Protein AF-A0A9D0AAN7-F1 (afdb_monomer)

Radius of gyration: 22.05 Å; Cα contacts (8 Å, |Δi|>4): 679; chains: 1; bounding box: 64×80×55 Å

Structure (mmCIF, N/CA/C/O backbone):
data_AF-A0A9D0AAN7-F1
#
_entry.id   AF-A0A9D0AAN7-F1
#
loop_
_atom_site.group_PDB
_atom_site.id
_atom_site.type_symbol
_atom_site.label_atom_id
_atom_site.label_alt_id
_atom_site.label_comp_id
_atom_site.label_asym_id
_atom_site.label_entity_id
_atom_site.label_seq_id
_atom_site.pdbx_PDB_ins_code
_atom_site.Cartn_x
_atom_site.Cartn_y
_atom_site.Cartn_z
_atom_site.occupancy
_atom_site.B_iso_or_equiv
_atom_site.auth_seq_id
_atom_site.auth_comp_id
_atom_site.auth_asym_id
_atom_site.auth_atom_id
_atom_site.pdbx_PDB_model_num
ATOM 1 N N . MET A 1 1 ? 47.511 -56.404 -36.886 1.00 45.69 1 MET A N 1
ATOM 2 C CA . MET A 1 1 ? 47.298 -54.948 -37.036 1.00 45.69 1 MET A CA 1
ATOM 3 C C . MET A 1 1 ? 46.524 -54.482 -35.810 1.00 45.69 1 MET A C 1
ATOM 5 O O . MET A 1 1 ? 45.443 -55.023 -35.607 1.00 45.69 1 MET A O 1
ATOM 9 N N . PRO A 1 2 ? 47.064 -53.613 -34.938 1.00 41.31 2 PRO A N 1
ATOM 10 C CA . PRO A 1 2 ? 46.312 -53.125 -33.786 1.00 41.31 2 PRO A CA 1
ATOM 11 C C . PRO A 1 2 ? 45.278 -52.089 -34.248 1.00 41.31 2 PRO A C 1
ATOM 13 O O . PRO A 1 2 ? 45.610 -51.185 -35.013 1.00 41.31 2 PRO A O 1
ATOM 16 N N . GLY A 1 3 ? 44.024 -52.264 -33.828 1.00 42.75 3 GLY A N 1
ATOM 17 C CA . GLY A 1 3 ? 42.913 -51.373 -34.160 1.00 42.75 3 GLY A CA 1
ATOM 18 C C . GLY A 1 3 ? 43.051 -50.017 -33.469 1.00 42.75 3 GLY A C 1
ATOM 19 O O . GLY A 1 3 ? 43.321 -49.947 -32.273 1.00 42.75 3 GLY A O 1
ATOM 20 N N . ILE A 1 4 ? 42.879 -48.944 -34.237 1.00 46.16 4 ILE A N 1
ATOM 21 C CA . ILE A 1 4 ? 42.851 -47.566 -33.746 1.00 46.16 4 ILE A CA 1
ATOM 22 C C . ILE A 1 4 ? 41.483 -47.329 -33.100 1.00 46.16 4 ILE A C 1
ATOM 24 O O . ILE A 1 4 ? 40.462 -47.313 -33.787 1.00 46.16 4 ILE A O 1
ATOM 28 N N . THR A 1 5 ? 41.452 -47.141 -31.783 1.00 44.28 5 THR A N 1
ATOM 29 C CA . THR A 1 5 ? 40.250 -46.700 -31.069 1.00 44.28 5 THR A CA 1
ATOM 30 C C . THR A 1 5 ? 40.062 -45.201 -31.304 1.00 44.28 5 THR A C 1
ATOM 32 O O . THR A 1 5 ? 40.818 -44.387 -30.777 1.00 44.28 5 THR A O 1
ATOM 35 N N . VAL A 1 6 ? 39.065 -44.821 -32.105 1.00 44.00 6 VAL A N 1
ATOM 36 C CA . VAL A 1 6 ? 38.677 -43.417 -32.303 1.00 44.00 6 VAL A CA 1
ATOM 37 C C . VAL A 1 6 ? 37.784 -42.994 -31.136 1.00 44.00 6 VAL A C 1
ATOM 39 O O . VAL A 1 6 ? 36.633 -43.413 -31.044 1.00 44.00 6 VAL A O 1
ATOM 42 N N . ILE A 1 7 ? 38.314 -42.173 -30.230 1.00 46.25 7 ILE A N 1
ATOM 43 C CA . ILE A 1 7 ? 37.523 -41.521 -29.180 1.00 46.25 7 ILE A CA 1
ATOM 44 C C . ILE A 1 7 ? 36.841 -40.306 -29.816 1.00 46.25 7 ILE A C 1
ATOM 46 O O . ILE A 1 7 ? 37.481 -39.292 -30.084 1.00 46.25 7 ILE A O 1
ATOM 50 N N . VAL A 1 8 ? 35.541 -40.414 -30.088 1.00 42.62 8 VAL A N 1
ATOM 51 C CA . VAL A 1 8 ? 34.720 -39.278 -30.527 1.00 42.62 8 VAL A CA 1
ATOM 52 C C . VAL A 1 8 ? 34.396 -38.432 -29.297 1.00 42.62 8 VAL A C 1
ATOM 54 O O . VAL A 1 8 ? 33.552 -38.795 -28.480 1.00 42.62 8 VAL A O 1
ATOM 57 N N . MET A 1 9 ? 35.101 -37.313 -29.140 1.00 41.72 9 MET A N 1
ATOM 58 C CA . MET A 1 9 ? 34.854 -36.348 -28.071 1.00 41.72 9 MET A CA 1
ATOM 59 C C . MET A 1 9 ? 33.674 -35.454 -28.481 1.00 41.72 9 MET A C 1
ATOM 61 O O . MET A 1 9 ? 33.818 -34.575 -29.328 1.00 41.72 9 MET A O 1
ATOM 65 N N . PHE A 1 10 ? 32.488 -35.697 -27.919 1.00 42.62 10 PHE A N 1
ATOM 66 C CA . PHE A 1 10 ? 31.338 -34.808 -28.096 1.00 42.62 10 PHE A CA 1
ATOM 67 C C . PHE A 1 10 ? 31.570 -33.521 -27.296 1.00 42.62 10 PHE A C 1
ATOM 69 O O . PHE A 1 10 ? 31.520 -33.524 -26.067 1.00 42.62 10 PHE A O 1
ATOM 76 N N . LEU A 1 11 ? 31.826 -32.412 -27.993 1.00 43.28 11 LEU A N 1
ATOM 77 C CA . LEU A 1 11 ? 31.783 -31.080 -27.398 1.00 43.28 11 LEU A CA 1
ATOM 78 C C . LEU A 1 11 ? 30.314 -30.748 -27.104 1.00 43.28 11 LEU A C 1
ATOM 80 O O . LEU A 1 11 ? 29.539 -30.467 -28.018 1.00 43.28 11 LEU A O 1
ATOM 84 N N . LEU A 1 12 ? 29.915 -30.822 -25.833 1.00 42.19 12 LEU A N 1
ATOM 85 C CA . LEU A 1 12 ? 28.584 -30.414 -25.397 1.00 42.19 12 LEU A CA 1
ATOM 86 C C . LEU A 1 12 ? 28.505 -28.883 -25.486 1.00 42.19 12 LEU A C 1
ATOM 88 O O . LEU A 1 12 ? 29.029 -28.170 -24.631 1.00 42.19 12 LEU A O 1
ATOM 92 N N . LEU A 1 13 ? 27.889 -28.368 -26.551 1.00 38.78 13 LEU A N 1
ATOM 93 C CA . LEU A 1 13 ? 27.554 -26.954 -26.663 1.00 38.78 13 LEU A CA 1
ATOM 94 C C . LEU A 1 13 ? 26.450 -26.658 -25.635 1.00 38.78 13 LEU A C 1
ATOM 96 O O . LEU A 1 13 ? 25.274 -26.918 -25.885 1.00 38.78 13 LEU A O 1
ATOM 100 N N . ILE A 1 14 ? 26.825 -26.157 -24.456 1.00 55.16 14 ILE A N 1
ATOM 101 C CA . ILE A 1 14 ? 25.867 -25.624 -23.484 1.00 55.16 14 ILE A CA 1
ATOM 102 C C . ILE A 1 14 ? 25.379 -24.292 -24.054 1.00 55.16 14 ILE A C 1
ATOM 104 O O . ILE A 1 14 ? 25.998 -23.251 -23.847 1.00 55.16 14 ILE A O 1
ATOM 108 N N . ILE A 1 15 ? 24.295 -24.329 -24.827 1.00 50.06 15 ILE A N 1
ATOM 109 C CA . ILE A 1 15 ? 23.552 -23.119 -25.170 1.00 50.06 15 ILE A CA 1
ATOM 110 C C . ILE A 1 15 ? 22.896 -22.674 -23.859 1.00 50.06 15 ILE A C 1
ATOM 112 O O . ILE A 1 15 ? 22.083 -23.437 -23.329 1.00 50.06 15 ILE A O 1
ATOM 116 N N . PRO A 1 16 ? 23.232 -21.503 -23.287 1.00 45.34 16 PRO A N 1
ATOM 117 C CA . PRO A 1 16 ? 22.445 -20.982 -22.185 1.00 45.34 16 PRO A CA 1
ATOM 118 C C . PRO A 1 16 ? 21.017 -20.831 -22.708 1.00 45.34 16 PRO A C 1
ATOM 120 O O . PRO A 1 16 ? 20.764 -20.043 -23.620 1.00 45.34 16 PRO A O 1
ATOM 123 N N . LEU A 1 17 ? 20.086 -21.629 -22.175 1.00 46.84 17 LEU A N 1
ATOM 124 C CA . LEU A 1 17 ? 18.670 -21.343 -22.341 1.00 46.84 17 LEU A CA 1
ATOM 125 C C . LEU A 1 17 ? 18.484 -19.947 -21.753 1.00 46.84 17 LEU A C 1
ATOM 127 O O . LEU A 1 17 ? 18.569 -19.773 -20.536 1.00 46.84 17 LEU A O 1
ATOM 131 N N . ALA A 1 18 ? 18.281 -18.950 -22.611 1.00 50.19 18 ALA A N 1
ATOM 132 C CA . ALA A 1 18 ? 17.756 -17.676 -22.170 1.00 50.19 18 ALA A CA 1
ATOM 133 C C . ALA A 1 18 ? 16.447 -18.003 -21.444 1.00 50.19 18 ALA A C 1
ATOM 135 O O . ALA A 1 18 ? 15.483 -18.451 -22.069 1.00 50.19 18 ALA A O 1
ATOM 136 N N . ARG A 1 19 ? 16.433 -17.868 -20.111 1.00 51.41 19 ARG A N 1
ATOM 137 C CA . ARG A 1 19 ? 15.181 -17.834 -19.363 1.00 51.41 19 ARG A CA 1
ATOM 138 C C . ARG A 1 19 ? 14.398 -16.687 -19.985 1.00 51.41 19 ARG A C 1
ATOM 140 O O . ARG A 1 19 ? 14.801 -15.537 -19.849 1.00 51.41 19 ARG A O 1
ATOM 147 N N . GLN A 1 20 ? 13.322 -16.991 -20.706 1.00 47.25 20 GLN A N 1
ATOM 148 C CA . GLN A 1 20 ? 12.288 -15.989 -20.904 1.00 47.25 20 GLN A CA 1
ATOM 149 C C . GLN A 1 20 ? 11.878 -15.554 -19.498 1.00 47.25 20 GLN A C 1
ATOM 151 O O . GLN A 1 20 ? 11.417 -16.383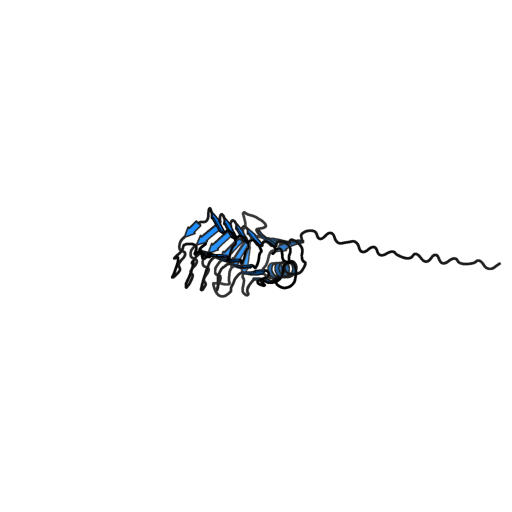 -18.712 1.00 47.25 20 GLN A O 1
ATOM 156 N N . ALA A 1 21 ? 12.164 -14.302 -19.162 1.00 50.31 21 ALA A N 1
ATOM 157 C CA . ALA A 1 21 ? 11.662 -13.657 -17.966 1.00 50.31 21 ALA A CA 1
ATOM 158 C C . ALA A 1 21 ? 10.138 -13.573 -18.119 1.00 50.31 21 ALA A C 1
ATOM 160 O O . ALA A 1 21 ? 9.620 -12.697 -18.804 1.00 50.31 21 ALA A O 1
ATOM 161 N N . HIS A 1 22 ? 9.440 -14.582 -17.604 1.00 58.69 22 HIS A N 1
ATOM 162 C CA . HIS A 1 22 ? 7.992 -14.543 -17.438 1.00 58.69 22 HIS A CA 1
ATOM 163 C C . HIS A 1 22 ? 7.699 -13.847 -16.118 1.00 58.69 22 HIS A C 1
ATOM 165 O O . HIS A 1 22 ? 8.480 -13.996 -15.178 1.00 58.69 22 HIS A O 1
ATOM 171 N N . ALA A 1 23 ? 6.587 -13.117 -16.065 1.00 70.69 23 ALA A N 1
ATOM 172 C CA . ALA A 1 23 ? 6.131 -12.487 -14.837 1.00 70.69 23 ALA A CA 1
ATOM 173 C C . ALA A 1 23 ? 6.046 -13.529 -13.709 1.00 70.69 23 ALA A C 1
ATOM 175 O O . ALA A 1 23 ? 5.472 -14.605 -13.927 1.00 70.69 23 ALA A O 1
ATOM 176 N N . ALA A 1 24 ? 6.639 -13.263 -12.543 1.00 82.81 24 ALA A N 1
ATOM 177 C CA . ALA A 1 24 ? 6.594 -14.222 -11.449 1.00 82.81 24 ALA A CA 1
ATOM 178 C C . ALA A 1 24 ? 5.248 -14.118 -10.717 1.00 82.81 24 ALA A C 1
ATOM 180 O O . ALA A 1 24 ? 4.727 -13.039 -10.435 1.00 82.81 24 ALA A O 1
ATOM 181 N N . GLU A 1 25 ? 4.651 -15.271 -10.420 1.00 93.44 25 GLU A N 1
ATOM 182 C CA . GLU A 1 25 ? 3.411 -15.343 -9.653 1.00 93.44 25 GLU A CA 1
ATOM 183 C C . GLU A 1 25 ? 3.654 -16.023 -8.309 1.00 93.44 25 GLU A C 1
ATOM 185 O O . GLU A 1 25 ? 4.141 -17.153 -8.230 1.00 93.44 25 GLU A O 1
ATOM 190 N N . PHE A 1 26 ? 3.246 -15.349 -7.239 1.00 96.44 26 PHE A N 1
ATOM 191 C CA . PHE A 1 26 ? 3.309 -15.860 -5.878 1.00 96.44 26 PHE A CA 1
ATOM 192 C C . PHE A 1 26 ? 1.895 -16.029 -5.345 1.00 96.44 26 PHE A C 1
ATOM 194 O O . PHE A 1 26 ? 1.083 -15.117 -5.432 1.00 96.44 26 PHE A O 1
ATOM 201 N N . THR A 1 27 ? 1.592 -17.176 -4.741 1.00 97.94 27 THR A N 1
ATOM 202 C CA . THR A 1 27 ? 0.384 -17.332 -3.920 1.00 97.94 27 THR A CA 1
ATOM 203 C C . THR A 1 27 ? 0.796 -17.432 -2.461 1.00 97.94 27 THR A C 1
ATOM 205 O O . THR A 1 27 ? 1.590 -18.302 -2.099 1.00 97.94 27 THR A O 1
ATOM 208 N N . VAL A 1 28 ? 0.266 -16.547 -1.620 1.00 98.31 28 VAL A N 1
ATOM 209 C CA . VAL A 1 28 ? 0.651 -16.438 -0.207 1.00 98.31 28 VAL A CA 1
ATOM 210 C C . VAL A 1 28 ? -0.566 -16.567 0.701 1.00 98.31 28 VAL A C 1
ATOM 212 O O . VAL A 1 28 ? -1.666 -16.150 0.345 1.00 98.31 28 VAL A O 1
ATOM 215 N N . ALA A 1 29 ? -0.371 -17.156 1.879 1.00 97.69 29 ALA A N 1
ATOM 216 C CA . ALA A 1 29 ? -1.422 -17.385 2.872 1.00 97.69 29 ALA A CA 1
ATOM 217 C C . ALA A 1 29 ? -1.017 -16.956 4.295 1.00 97.69 29 ALA A C 1
ATOM 219 O O . ALA A 1 29 ? -1.763 -17.177 5.247 1.00 97.69 29 ALA A O 1
ATOM 220 N N . ASN A 1 30 ? 0.181 -16.386 4.470 1.00 97.38 30 ASN A N 1
ATOM 221 C CA . ASN A 1 30 ? 0.657 -15.865 5.750 1.00 97.38 30 ASN A CA 1
ATOM 222 C C . ASN A 1 30 ? 1.705 -14.750 5.573 1.00 97.38 30 ASN A C 1
ATOM 224 O O . ASN A 1 30 ? 2.232 -14.536 4.481 1.00 97.38 30 ASN A O 1
ATOM 228 N N . VAL A 1 31 ? 2.015 -14.052 6.672 1.00 97.50 31 VAL A N 1
ATOM 229 C CA . VAL A 1 31 ? 2.935 -12.897 6.711 1.00 97.50 31 VAL A CA 1
ATOM 230 C C . VAL A 1 31 ? 4.340 -13.251 6.217 1.00 97.50 31 VAL A C 1
ATOM 232 O O . VAL A 1 31 ? 4.930 -12.478 5.469 1.00 97.50 31 VAL A O 1
ATOM 235 N N . ALA A 1 32 ? 4.872 -14.419 6.591 1.00 97.88 32 ALA A N 1
ATOM 236 C CA . ALA A 1 32 ? 6.224 -14.823 6.204 1.00 97.88 32 ALA A CA 1
ATOM 237 C C . ALA A 1 32 ? 6.335 -15.067 4.691 1.00 97.88 32 ALA A C 1
ATOM 239 O O . ALA A 1 32 ? 7.285 -14.611 4.061 1.00 97.88 32 ALA A O 1
ATOM 240 N N . GLN A 1 33 ? 5.341 -15.737 4.101 1.00 98.38 33 GLN A N 1
ATOM 241 C CA . GLN A 1 33 ? 5.256 -15.937 2.653 1.00 98.38 33 GLN A CA 1
ATOM 242 C C . GLN A 1 33 ? 5.093 -14.614 1.905 1.00 98.38 33 GLN A C 1
ATOM 244 O O . GLN A 1 33 ? 5.759 -14.406 0.896 1.00 98.38 33 GLN A O 1
ATOM 249 N N . LEU A 1 34 ? 4.245 -13.715 2.413 1.00 98.19 34 LEU A N 1
ATOM 250 C CA . LEU A 1 34 ? 4.050 -12.393 1.823 1.00 98.19 34 LEU A CA 1
ATOM 251 C C . LEU A 1 34 ? 5.349 -11.581 1.834 1.00 98.19 34 LEU A C 1
ATOM 253 O O . LEU A 1 34 ? 5.732 -11.049 0.798 1.00 98.19 34 LEU A O 1
ATOM 257 N N . GLN A 1 35 ? 6.069 -11.535 2.959 1.00 97.88 35 GLN A N 1
ATOM 258 C CA . GLN A 1 35 ? 7.356 -10.843 3.001 1.00 97.88 35 GLN A CA 1
ATOM 259 C C . GLN A 1 35 ? 8.395 -11.497 2.080 1.00 97.88 35 GLN A C 1
ATOM 261 O O . GLN A 1 35 ? 9.137 -10.781 1.419 1.00 97.88 35 GLN A O 1
ATOM 266 N N . ALA A 1 36 ? 8.453 -12.829 2.004 1.00 96.56 36 ALA A N 1
ATOM 267 C CA . ALA A 1 36 ? 9.373 -13.511 1.095 1.00 96.56 36 ALA A CA 1
ATOM 268 C C . ALA A 1 36 ? 9.092 -13.159 -0.376 1.00 96.56 36 ALA A C 1
ATOM 270 O O . ALA A 1 36 ? 10.026 -12.831 -1.102 1.00 96.56 36 ALA A O 1
ATOM 271 N N . ALA A 1 37 ? 7.819 -13.154 -0.784 1.00 96.12 37 ALA A N 1
ATOM 272 C CA . ALA A 1 37 ? 7.406 -12.768 -2.131 1.00 96.12 37 ALA A CA 1
ATOM 273 C C . ALA A 1 37 ? 7.753 -11.302 -2.447 1.00 96.12 37 ALA A C 1
ATOM 275 O O . ALA A 1 37 ? 8.335 -11.031 -3.490 1.00 96.12 37 ALA A O 1
ATOM 276 N N . LEU A 1 38 ? 7.484 -10.371 -1.519 1.00 94.19 38 LEU A N 1
ATOM 277 C CA . LEU A 1 38 ? 7.868 -8.958 -1.666 1.00 94.19 38 LEU A CA 1
ATOM 278 C C . LEU A 1 38 ? 9.385 -8.783 -1.821 1.00 94.19 38 LEU A C 1
ATOM 280 O O . LEU A 1 38 ? 9.830 -7.952 -2.606 1.00 94.19 38 LEU A O 1
ATOM 284 N N . THR A 1 39 ? 10.178 -9.559 -1.079 1.00 92.06 39 THR A N 1
ATOM 285 C CA . THR A 1 39 ? 11.642 -9.523 -1.175 1.00 92.06 39 THR A CA 1
ATOM 286 C C . THR A 1 39 ? 12.132 -10.039 -2.526 1.00 92.06 39 THR A C 1
ATOM 288 O O . THR A 1 39 ? 13.061 -9.460 -3.079 1.00 92.06 39 THR A O 1
ATOM 291 N N . THR A 1 40 ? 11.535 -11.112 -3.057 1.00 91.06 40 THR A N 1
ATOM 292 C CA . THR A 1 40 ? 11.889 -11.633 -4.386 1.00 91.06 40 THR A CA 1
ATOM 293 C C . THR A 1 40 ? 11.564 -10.612 -5.470 1.00 91.06 40 THR A C 1
ATOM 295 O O . THR A 1 40 ? 12.486 -10.209 -6.179 1.00 91.06 40 THR A O 1
ATOM 298 N N . ALA A 1 41 ? 10.321 -10.123 -5.492 1.00 89.31 41 ALA A N 1
ATOM 299 C CA . ALA A 1 41 ? 9.845 -9.161 -6.482 1.00 89.31 41 ALA A CA 1
ATOM 300 C C . ALA A 1 41 ? 10.673 -7.866 -6.514 1.00 89.31 41 ALA A C 1
ATOM 302 O O . ALA A 1 41 ? 10.947 -7.283 -7.554 1.00 89.31 41 ALA A O 1
ATOM 303 N N . ALA A 1 42 ? 11.167 -7.424 -5.355 1.00 86.44 42 ALA A N 1
ATOM 304 C CA . ALA A 1 42 ? 12.000 -6.226 -5.272 1.00 86.44 42 ALA A CA 1
ATOM 305 C C . ALA A 1 42 ? 13.394 -6.368 -5.922 1.00 86.44 42 ALA A C 1
ATOM 307 O O . ALA A 1 42 ? 14.172 -5.414 -5.876 1.00 86.44 42 ALA A O 1
ATOM 308 N N . SER A 1 43 ? 13.774 -7.550 -6.427 1.00 83.94 43 SER A N 1
ATOM 309 C CA . SER A 1 43 ? 15.170 -7.849 -6.780 1.00 83.94 43 SER A CA 1
ATOM 310 C C . SER A 1 43 ? 15.395 -8.709 -8.023 1.00 83.94 43 SER A C 1
ATOM 312 O O . SER A 1 43 ? 16.550 -8.872 -8.423 1.00 83.94 43 SER A O 1
ATOM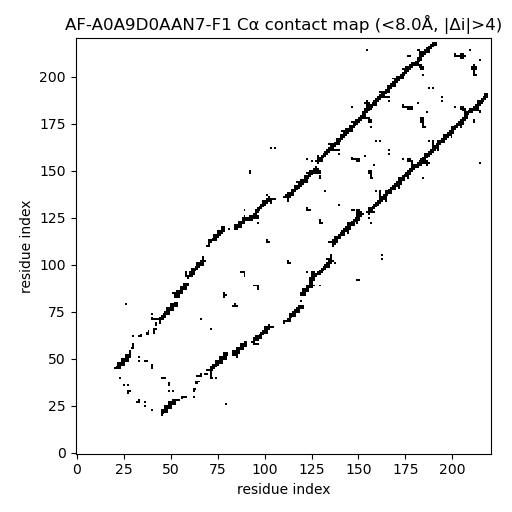 314 N N . ASP A 1 44 ? 14.355 -9.285 -8.624 1.00 81.31 44 ASP A N 1
ATOM 315 C CA . ASP A 1 44 ? 14.500 -10.187 -9.774 1.00 81.31 44 ASP A CA 1
ATOM 316 C C . ASP A 1 44 ? 14.344 -9.489 -11.134 1.00 81.31 44 ASP A C 1
ATOM 318 O O . ASP A 1 44 ? 14.755 -10.046 -12.157 1.00 81.31 44 ASP A O 1
ATOM 322 N N . GLY A 1 45 ? 13.843 -8.252 -11.126 1.00 81.00 45 GLY A N 1
ATOM 323 C CA . GLY A 1 45 ? 13.743 -7.375 -12.286 1.00 81.00 45 GLY A CA 1
ATOM 324 C C . GLY A 1 45 ? 12.736 -7.836 -13.332 1.00 81.00 45 GLY A C 1
ATOM 325 O O . GLY A 1 45 ? 12.921 -7.573 -14.524 1.00 81.00 45 GLY A O 1
ATOM 326 N N . VAL A 1 46 ? 11.694 -8.549 -12.901 1.00 83.12 46 VAL A N 1
ATOM 327 C CA . VAL A 1 46 ? 10.564 -8.954 -13.743 1.00 83.12 46 VAL A CA 1
ATOM 328 C C . VAL A 1 46 ? 9.257 -8.414 -13.172 1.00 83.12 46 VAL A C 1
ATOM 330 O O . VAL A 1 46 ? 9.220 -7.921 -12.053 1.00 83.12 46 VAL A O 1
ATOM 333 N N . ASP A 1 47 ? 8.184 -8.435 -13.966 1.00 87.19 47 ASP A N 1
ATOM 334 C CA . ASP A 1 47 ? 6.856 -8.095 -13.449 1.00 87.19 47 ASP A CA 1
ATOM 335 C C . ASP A 1 47 ? 6.387 -9.191 -12.485 1.00 87.19 47 ASP A C 1
ATOM 337 O O . ASP A 1 47 ? 6.476 -10.374 -12.804 1.00 87.19 47 ASP A O 1
ATOM 341 N N . ASP A 1 48 ? 5.794 -8.817 -11.360 1.00 90.81 48 ASP A N 1
ATOM 342 C CA . ASP A 1 48 ? 5.358 -9.749 -10.330 1.00 90.81 48 ASP A CA 1
ATOM 343 C C . ASP A 1 48 ? 3.896 -9.571 -9.961 1.00 90.81 48 ASP A C 1
ATOM 345 O O . ASP A 1 48 ? 3.365 -8.465 -9.831 1.00 90.81 48 ASP A O 1
ATOM 349 N N . THR A 1 49 ? 3.229 -10.695 -9.720 1.00 95.00 49 THR A N 1
ATOM 350 C CA . THR A 1 49 ? 1.901 -10.714 -9.110 1.00 95.00 49 THR A CA 1
ATOM 351 C C . THR A 1 49 ? 1.902 -11.571 -7.853 1.00 95.00 49 THR A C 1
ATOM 353 O O . THR A 1 49 ? 2.149 -12.774 -7.883 1.00 95.00 49 THR A O 1
ATOM 356 N N . ILE A 1 50 ? 1.569 -10.948 -6.727 1.00 97.44 50 ILE A N 1
ATOM 357 C CA . ILE A 1 50 ? 1.358 -11.604 -5.442 1.00 97.44 50 ILE A CA 1
ATOM 358 C C . ILE A 1 50 ? -0.148 -11.743 -5.212 1.00 97.44 50 ILE A C 1
ATOM 360 O O . ILE A 1 50 ? -0.850 -10.783 -4.886 1.00 97.44 50 ILE A O 1
ATOM 364 N N . TRP A 1 51 ? -0.635 -12.971 -5.345 1.00 98.19 51 TRP A N 1
ATOM 365 C CA . TRP A 1 51 ? -1.991 -13.382 -5.015 1.00 98.19 51 TRP A CA 1
ATOM 366 C C . TRP A 1 51 ? -2.097 -13.721 -3.527 1.00 98.19 51 TRP A C 1
ATOM 368 O O . TRP A 1 51 ? -1.478 -14.665 -3.029 1.00 98.19 51 TRP A O 1
ATOM 378 N N . VAL A 1 52 ? -2.906 -12.960 -2.797 1.00 98.69 52 VAL A N 1
ATOM 379 C CA . VAL A 1 52 ? -3.007 -13.060 -1.337 1.00 98.69 52 VAL A CA 1
ATOM 380 C C . VAL A 1 52 ? -4.292 -13.789 -0.951 1.00 98.69 52 VAL A C 1
ATOM 382 O O . VAL A 1 52 ? -5.397 -13.299 -1.196 1.00 98.69 52 VAL A O 1
ATOM 385 N N . ALA A 1 53 ? -4.168 -14.969 -0.345 1.00 98.50 53 ALA A N 1
ATOM 386 C CA . ALA A 1 53 ? -5.309 -15.735 0.141 1.00 98.50 53 ALA A CA 1
ATOM 387 C C . ALA A 1 53 ? -6.032 -14.995 1.276 1.00 98.50 53 ALA A C 1
ATOM 389 O O . ALA A 1 53 ? -5.396 -14.347 2.112 1.00 98.50 53 ALA A O 1
ATOM 390 N N . GLY A 1 54 ? -7.361 -15.125 1.319 1.00 98.06 54 GLY A N 1
ATOM 391 C CA . GLY A 1 54 ? -8.185 -14.554 2.382 1.00 98.06 54 GLY A CA 1
ATOM 392 C C . GLY A 1 54 ? -7.809 -15.089 3.763 1.00 98.06 54 GLY A C 1
ATOM 393 O O . GLY A 1 54 ? -7.474 -16.263 3.919 1.00 98.06 54 GLY A O 1
ATOM 394 N N . GLY A 1 55 ? -7.884 -14.224 4.768 1.00 97.81 55 GLY A N 1
ATOM 395 C CA . GLY A 1 55 ? -7.480 -14.530 6.138 1.00 97.81 55 GLY A CA 1
ATOM 396 C C . GLY A 1 55 ? -6.875 -13.317 6.833 1.00 97.81 55 GLY A C 1
ATOM 397 O O . GLY A 1 55 ? -6.644 -12.285 6.202 1.00 97.81 55 GLY A O 1
ATOM 398 N N . THR A 1 56 ? -6.621 -13.445 8.134 1.00 97.88 56 THR A N 1
ATOM 399 C CA . THR A 1 56 ? -5.977 -12.392 8.927 1.00 97.88 56 THR A CA 1
ATOM 400 C C . THR A 1 56 ? -4.470 -12.613 8.985 1.00 97.88 56 THR A C 1
ATOM 402 O O . THR A 1 56 ? -3.993 -13.665 9.408 1.00 97.88 56 THR A O 1
ATOM 405 N N . TYR A 1 57 ? -3.726 -11.586 8.600 1.00 97.94 57 TYR A N 1
ATOM 406 C CA . TYR A 1 57 ? -2.277 -11.497 8.635 1.00 97.94 57 TYR A CA 1
ATOM 407 C C . TYR A 1 57 ? -1.916 -10.553 9.781 1.00 97.94 57 TYR A C 1
ATOM 409 O O . TYR A 1 57 ? -2.011 -9.335 9.641 1.00 97.94 57 TYR A O 1
ATOM 417 N N . ASN A 1 58 ? -1.533 -11.119 10.926 1.00 96.69 58 ASN A N 1
ATOM 418 C CA . ASN A 1 58 ? -1.101 -1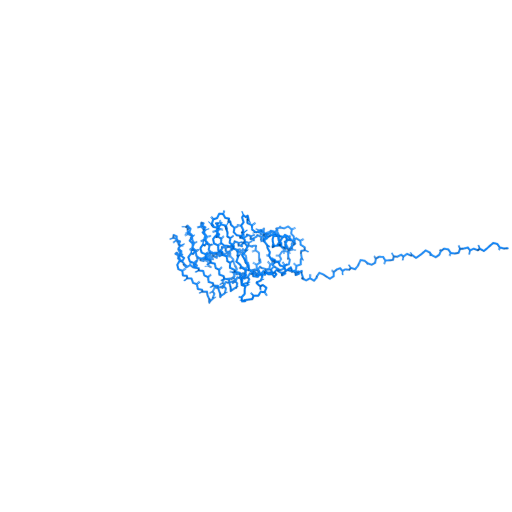0.338 12.086 1.00 96.69 58 ASN A CA 1
ATOM 419 C C . ASN A 1 58 ? 0.312 -9.803 11.838 1.00 96.69 58 ASN A C 1
ATOM 421 O O . ASN A 1 58 ? 1.298 -10.532 11.962 1.00 96.69 58 ASN A O 1
ATOM 425 N N . VAL A 1 59 ? 0.405 -8.535 11.455 1.00 96.12 59 VAL A N 1
ATOM 426 C CA . VAL A 1 59 ? 1.660 -7.857 11.149 1.00 96.12 59 VAL A CA 1
ATOM 427 C C . VAL A 1 59 ? 2.236 -7.303 12.444 1.00 96.12 59 VAL A C 1
ATOM 429 O O . VAL A 1 59 ? 1.733 -6.329 12.992 1.00 96.12 59 VAL A O 1
ATOM 432 N N . THR A 1 60 ? 3.289 -7.936 12.956 1.00 93.69 60 THR A N 1
ATOM 433 C CA . THR A 1 60 ? 4.038 -7.481 14.146 1.00 93.69 60 THR A CA 1
ATOM 434 C C . THR A 1 60 ? 5.289 -6.682 13.775 1.00 93.69 60 THR A C 1
ATOM 436 O O . THR A 1 60 ? 5.962 -6.108 14.627 1.00 93.69 60 THR A O 1
ATOM 439 N N . SER A 1 61 ? 5.655 -6.685 12.496 1.00 91.88 61 SER A N 1
ATOM 440 C CA . SER A 1 61 ? 6.782 -5.956 11.918 1.00 91.88 61 SER A CA 1
ATOM 441 C C . SER A 1 61 ? 6.433 -5.620 10.478 1.00 91.88 61 SER A C 1
ATOM 443 O O . SER A 1 61 ? 5.832 -6.450 9.801 1.00 91.88 61 SER A O 1
ATOM 445 N N . ALA A 1 62 ? 6.785 -4.415 10.031 1.00 93.31 62 ALA A N 1
ATOM 446 C CA . ALA A 1 62 ? 6.325 -3.898 8.747 1.00 93.31 62 ALA A CA 1
ATOM 447 C C . ALA A 1 62 ? 6.669 -4.829 7.580 1.00 93.31 62 ALA A C 1
ATOM 449 O O . ALA A 1 62 ? 7.814 -5.260 7.444 1.00 93.31 62 ALA A O 1
ATOM 450 N N . LEU A 1 63 ? 5.683 -5.070 6.715 1.00 96.25 63 LEU A N 1
ATOM 451 C CA . LEU A 1 63 ? 5.896 -5.672 5.407 1.00 96.25 63 LEU A CA 1
ATOM 452 C C . LEU A 1 63 ? 6.587 -4.642 4.514 1.00 96.25 63 LEU A C 1
ATOM 454 O O . LEU A 1 63 ? 6.130 -3.500 4.406 1.00 96.25 63 LEU A O 1
ATOM 458 N N . THR A 1 64 ? 7.694 -5.02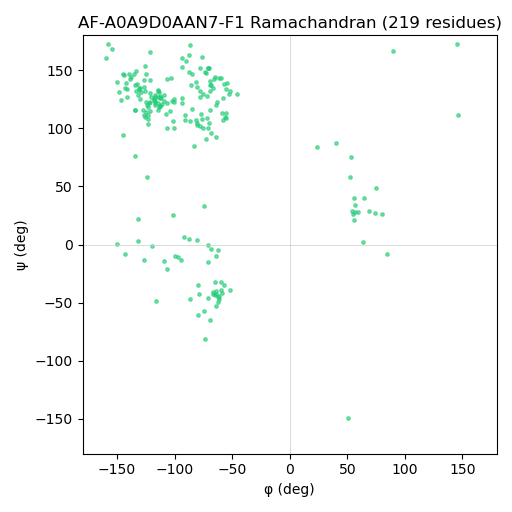6 3.889 1.00 94.31 64 THR A N 1
ATOM 459 C CA . THR A 1 64 ? 8.544 -4.100 3.135 1.00 94.31 64 THR A CA 1
ATOM 460 C C . THR A 1 64 ? 8.795 -4.569 1.712 1.00 94.31 64 THR A C 1
ATOM 462 O O . THR A 1 64 ? 9.113 -5.733 1.479 1.00 94.31 64 THR A O 1
ATOM 465 N N . TYR A 1 65 ? 8.684 -3.622 0.784 1.00 91.31 65 TYR A N 1
ATOM 466 C CA . TYR A 1 65 ? 9.158 -3.711 -0.593 1.00 91.31 65 TYR A CA 1
ATOM 467 C C . TYR A 1 65 ? 10.160 -2.579 -0.820 1.00 91.31 65 TYR A C 1
ATOM 469 O O . TYR A 1 65 ? 9.862 -1.419 -0.511 1.00 91.31 65 TYR A O 1
ATOM 477 N N . ASN A 1 66 ? 11.356 -2.912 -1.301 1.00 87.69 66 ASN A N 1
ATOM 478 C CA . ASN A 1 66 ? 12.446 -1.956 -1.456 1.00 87.69 66 ASN A CA 1
ATOM 479 C C . ASN A 1 66 ? 13.288 -2.260 -2.703 1.00 87.69 66 ASN A C 1
ATOM 481 O O . ASN A 1 66 ? 14.236 -3.038 -2.622 1.00 87.69 66 ASN A O 1
ATOM 485 N N . ALA A 1 67 ? 12.958 -1.614 -3.819 1.00 80.44 67 ALA A N 1
ATOM 486 C CA . ALA A 1 67 ? 13.554 -1.863 -5.135 1.00 80.44 67 ALA A CA 1
ATOM 487 C C . ALA A 1 67 ? 14.628 -0.829 -5.546 1.00 80.44 67 ALA A C 1
ATOM 489 O O . ALA A 1 67 ? 14.892 -0.604 -6.720 1.00 80.44 67 ALA A O 1
ATOM 490 N N . ASN A 1 68 ? 15.289 -0.179 -4.583 1.00 69.06 68 ASN A N 1
ATOM 491 C CA . ASN A 1 68 ? 16.177 0.972 -4.827 1.00 69.06 68 ASN A CA 1
ATOM 492 C C . ASN A 1 68 ? 17.431 0.721 -5.704 1.00 69.06 68 ASN A C 1
ATOM 494 O O . ASN A 1 68 ? 18.172 1.670 -5.935 1.00 69.06 68 ASN A O 1
ATOM 498 N N . ASN A 1 69 ? 17.731 -0.512 -6.133 1.00 57.28 69 ASN A N 1
ATOM 499 C CA . ASN A 1 69 ? 19.073 -0.889 -6.606 1.00 57.28 69 ASN A CA 1
ATOM 500 C C . ASN A 1 69 ? 19.146 -1.654 -7.941 1.00 57.28 69 ASN A C 1
ATOM 502 O O . ASN A 1 69 ? 20.157 -2.318 -8.149 1.00 57.28 69 ASN A O 1
ATOM 506 N N . ASN A 1 70 ? 18.134 -1.572 -8.813 1.00 51.53 70 ASN A N 1
ATOM 507 C CA . ASN A 1 70 ? 18.180 -1.814 -10.272 1.00 51.53 70 ASN A CA 1
ATOM 508 C C . ASN A 1 70 ? 16.856 -2.427 -10.728 1.00 51.53 70 ASN A C 1
ATOM 510 O O . ASN A 1 70 ? 16.622 -3.593 -10.431 1.00 51.53 70 ASN A O 1
ATOM 514 N N . GLY A 1 71 ? 16.087 -1.649 -11.497 1.00 54.72 71 GLY A N 1
ATOM 515 C CA . GLY A 1 71 ? 15.022 -2.093 -12.398 1.00 54.72 71 GLY A CA 1
ATOM 516 C C . GLY A 1 71 ? 14.155 -3.211 -11.848 1.00 54.72 71 GLY A C 1
ATOM 517 O O . GLY A 1 71 ? 14.431 -4.373 -12.126 1.00 54.72 71 GLY A O 1
ATOM 518 N N . ASP A 1 72 ? 13.115 -2.855 -11.107 1.00 62.66 72 ASP A N 1
ATOM 519 C CA . ASP A 1 72 ? 12.010 -3.763 -10.857 1.00 62.66 72 ASP A CA 1
ATOM 520 C C . ASP A 1 72 ? 11.087 -3.829 -12.083 1.00 62.66 72 ASP A C 1
ATOM 522 O O . ASP A 1 72 ? 11.022 -2.897 -12.890 1.00 62.66 72 ASP A O 1
ATOM 526 N N . GLY A 1 73 ? 10.403 -4.959 -12.263 1.00 74.44 73 GLY A N 1
ATOM 527 C CA . GLY A 1 73 ? 9.188 -4.967 -13.067 1.00 74.44 73 GLY A CA 1
ATOM 528 C C . GLY A 1 73 ? 7.989 -4.604 -12.197 1.00 74.44 73 GLY A C 1
ATOM 529 O O . GLY A 1 73 ? 8.089 -4.467 -10.978 1.00 74.44 73 GLY A O 1
ATOM 530 N N . MET A 1 74 ? 6.842 -4.398 -12.835 1.00 85.31 74 MET A N 1
ATOM 531 C CA . MET A 1 74 ? 5.591 -4.003 -12.185 1.00 85.31 74 MET A CA 1
ATOM 532 C C . MET A 1 74 ? 5.244 -4.934 -11.019 1.00 85.31 74 MET A C 1
ATOM 534 O O . MET A 1 74 ? 5.165 -6.141 -11.214 1.00 85.31 74 MET A O 1
ATOM 538 N N . LEU A 1 75 ? 4.894 -4.384 -9.852 1.00 91.62 75 LEU A N 1
ATOM 539 C CA . LEU A 1 75 ? 4.387 -5.172 -8.727 1.00 91.62 75 LEU A CA 1
ATOM 540 C C . LEU A 1 75 ? 2.866 -5.054 -8.614 1.00 91.62 75 LEU A C 1
ATOM 542 O O . LEU A 1 75 ? 2.317 -3.969 -8.399 1.00 91.62 75 LEU A O 1
ATOM 546 N N . LYS A 1 76 ? 2.177 -6.196 -8.638 1.00 94.69 76 LYS A N 1
ATOM 547 C CA . LYS A 1 76 ? 0.752 -6.309 -8.306 1.00 94.69 76 LYS A CA 1
ATOM 548 C C . LYS A 1 76 ? 0.554 -7.115 -7.035 1.00 94.69 76 LYS A C 1
ATOM 550 O O . LYS A 1 76 ? 1.043 -8.231 -6.915 1.00 94.69 76 LYS A O 1
ATOM 555 N N . ILE A 1 77 ? -0.242 -6.591 -6.112 1.00 97.44 77 ILE A N 1
ATOM 556 C CA . ILE A 1 77 ? -0.689 -7.309 -4.916 1.00 97.44 77 ILE A CA 1
ATOM 557 C C . ILE A 1 77 ? -2.203 -7.335 -4.933 1.00 97.44 77 ILE A C 1
ATOM 559 O O . ILE A 1 77 ? -2.855 -6.294 -4.844 1.00 97.44 77 ILE A O 1
ATOM 563 N N . VAL A 1 78 ? -2.762 -8.532 -5.065 1.00 98.06 78 VAL A N 1
ATOM 564 C CA . VAL A 1 78 ? -4.185 -8.707 -5.348 1.00 98.06 78 VAL A CA 1
ATOM 565 C C . VAL A 1 78 ? -4.761 -9.788 -4.447 1.00 98.06 78 VAL A C 1
ATOM 567 O O . VAL A 1 78 ? -4.158 -10.844 -4.250 1.00 98.06 78 VAL A O 1
ATOM 570 N N . ALA A 1 79 ? -5.955 -9.553 -3.905 1.00 98.12 79 ALA A N 1
ATOM 571 C CA . ALA A 1 79 ? -6.702 -10.607 -3.230 1.00 98.12 79 ALA A CA 1
ATOM 572 C C . ALA A 1 79 ? -6.949 -11.791 -4.179 1.00 98.12 79 ALA A C 1
ATOM 574 O O . ALA A 1 79 ? -7.547 -11.635 -5.243 1.00 98.12 79 ALA A O 1
ATOM 575 N N . LEU A 1 80 ? -6.558 -12.995 -3.758 1.00 97.25 80 LEU A N 1
ATOM 576 C CA . LEU A 1 80 ? -6.765 -14.233 -4.515 1.00 97.25 80 LEU A CA 1
ATOM 577 C C . LEU A 1 80 ? -8.258 -14.504 -4.769 1.00 97.25 80 LEU A C 1
ATOM 579 O O . LEU A 1 80 ? -8.637 -15.071 -5.789 1.00 97.25 80 LEU A O 1
ATOM 583 N N . ASN A 1 81 ? -9.118 -14.100 -3.831 1.00 95.88 81 ASN A N 1
ATOM 584 C CA . ASN A 1 81 ? -10.565 -14.232 -3.938 1.00 95.88 81 ASN A CA 1
ATOM 585 C C . ASN A 1 81 ? -11.244 -12.927 -3.507 1.00 95.88 81 ASN A C 1
ATOM 587 O O . ASN A 1 81 ? -11.227 -12.564 -2.333 1.00 95.88 81 ASN A O 1
ATOM 591 N N . SER A 1 82 ? -11.925 -12.264 -4.441 1.00 91.69 82 SER A N 1
ATOM 592 C CA . SER A 1 82 ? -12.616 -10.987 -4.209 1.00 91.69 82 SER A CA 1
ATOM 593 C C . SER A 1 82 ? -13.780 -11.050 -3.210 1.00 91.69 82 SER A C 1
ATOM 595 O O . SER A 1 82 ? -14.300 -10.011 -2.812 1.00 91.69 82 SER A O 1
AT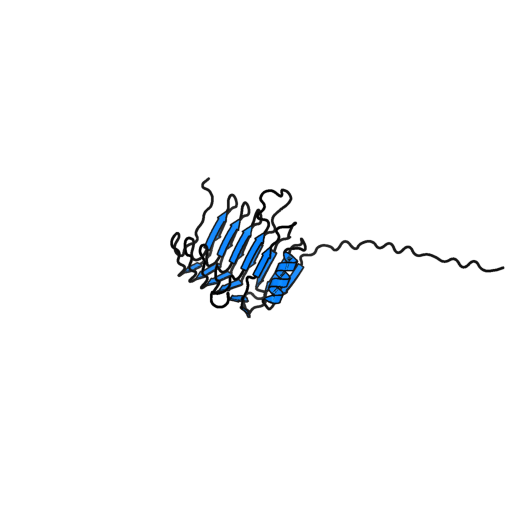OM 597 N N . ARG A 1 83 ? -14.207 -12.250 -2.794 1.00 93.12 83 ARG A N 1
ATOM 598 C CA . ARG A 1 83 ? -15.235 -12.462 -1.759 1.00 93.12 83 ARG A CA 1
ATOM 599 C C . ARG A 1 83 ? -14.658 -12.800 -0.384 1.00 93.12 83 ARG A C 1
ATOM 601 O O . ARG A 1 83 ? -15.409 -12.843 0.584 1.00 93.12 83 ARG A O 1
ATOM 608 N N . ALA A 1 84 ? -13.358 -13.064 -0.301 1.00 95.81 84 ALA A N 1
ATOM 609 C CA . ALA A 1 84 ? -12.651 -13.401 0.927 1.00 95.81 84 ALA A CA 1
ATOM 610 C C . ALA A 1 84 ? -11.356 -12.587 0.969 1.00 95.81 84 ALA A C 1
ATOM 612 O O . ALA A 1 84 ? -10.279 -13.095 0.659 1.00 95.81 84 ALA A O 1
ATOM 613 N N . LEU A 1 85 ? -11.493 -11.297 1.283 1.00 97.81 85 LEU A N 1
ATOM 614 C CA . LEU A 1 85 ? -10.371 -10.368 1.240 1.00 97.81 85 LEU A CA 1
ATOM 615 C C . LEU A 1 85 ? -9.361 -10.680 2.359 1.00 97.81 85 LEU A C 1
ATOM 617 O O . LEU A 1 85 ? -9.767 -11.008 3.479 1.00 97.81 85 LEU A O 1
ATOM 621 N N . PRO A 1 86 ? -8.054 -10.576 2.083 1.00 98.56 86 PRO A N 1
ATOM 622 C CA . PRO A 1 86 ? -7.035 -10.622 3.117 1.00 98.56 86 PRO A CA 1
ATOM 623 C C . PRO A 1 86 ? -7.113 -9.377 4.006 1.00 98.56 86 PRO A C 1
ATOM 625 O O . PRO A 1 86 ? -7.259 -8.252 3.522 1.00 98.56 86 PRO A O 1
ATOM 628 N N . LEU A 1 87 ? -6.991 -9.599 5.312 1.00 98.38 87 LEU A N 1
ATOM 629 C CA . LEU A 1 87 ? -6.915 -8.567 6.336 1.00 98.38 87 LEU A CA 1
ATOM 630 C C . LEU A 1 87 ? -5.491 -8.485 6.864 1.00 98.38 87 LEU A C 1
ATOM 632 O O . LEU A 1 87 ? -5.030 -9.402 7.537 1.00 98.38 87 LEU A O 1
ATOM 636 N N . PHE A 1 88 ? -4.808 -7.382 6.596 1.00 98.00 88 PHE A N 1
ATOM 637 C CA . PHE A 1 88 ? -3.537 -7.055 7.221 1.00 98.00 88 PHE A CA 1
ATOM 638 C C . PHE A 1 88 ? -3.824 -6.238 8.481 1.00 98.00 88 PHE A C 1
ATOM 640 O O . PHE A 1 88 ? -4.325 -5.118 8.387 1.00 98.00 88 PHE A O 1
ATOM 647 N N . ASP A 1 89 ? -3.556 -6.817 9.652 1.00 97.31 89 ASP A N 1
ATOM 648 C CA . ASP A 1 89 ? -3.789 -6.182 10.953 1.00 97.31 89 ASP A CA 1
ATOM 649 C C . ASP A 1 89 ? -2.455 -5.758 11.576 1.00 97.31 89 ASP A C 1
ATOM 651 O O . ASP A 1 89 ? -1.580 -6.596 11.794 1.00 97.31 89 ASP A O 1
ATOM 655 N N . GLY A 1 90 ? -2.289 -4.468 11.878 1.00 94.25 90 GLY A N 1
ATOM 656 C CA . GLY A 1 90 ? -1.084 -3.879 12.481 1.00 94.25 90 GLY A CA 1
ATOM 657 C C . GLY A 1 90 ? -0.900 -4.181 13.972 1.00 94.25 90 GLY A C 1
ATOM 658 O O . GLY A 1 90 ? -0.380 -3.349 14.721 1.00 94.25 90 GLY A O 1
ATOM 659 N N . SER A 1 91 ? -1.337 -5.360 14.419 1.00 89.25 91 SER A N 1
ATOM 660 C CA . SER A 1 91 ? -1.223 -5.852 15.793 1.00 89.25 91 SER A CA 1
ATOM 661 C C . SER A 1 91 ? -1.777 -4.855 16.810 1.00 89.25 91 SER A C 1
ATOM 663 O O . SER A 1 91 ? -1.057 -4.388 17.696 1.00 89.25 91 SER A O 1
ATOM 665 N N . ALA A 1 92 ? -3.058 -4.508 16.657 1.00 82.44 92 ALA A N 1
ATOM 666 C CA . ALA A 1 92 ? -3.759 -3.553 17.522 1.00 82.44 92 ALA A CA 1
ATOM 667 C C . ALA A 1 92 ? -3.081 -2.167 17.611 1.00 82.44 92 ALA A C 1
ATOM 669 O O . ALA A 1 92 ? -3.021 -1.561 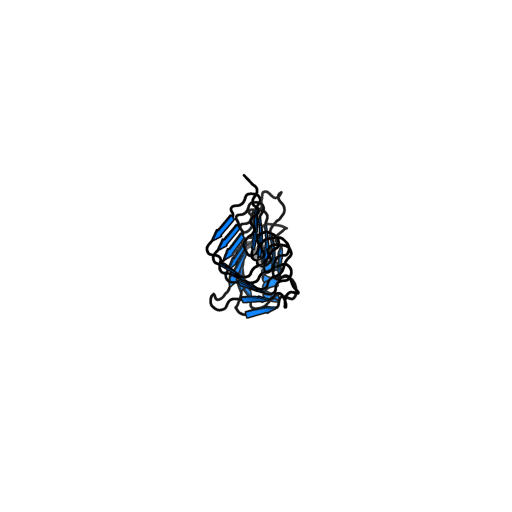18.681 1.00 82.44 92 ALA A O 1
ATOM 670 N N . GLY A 1 93 ? -2.559 -1.654 16.494 1.00 79.06 93 GLY A N 1
ATOM 671 C CA . GLY A 1 93 ? -1.981 -0.312 16.449 1.00 79.06 93 GLY A CA 1
ATOM 672 C C . GLY A 1 93 ? -0.565 -0.246 16.999 1.00 79.06 93 GLY A C 1
ATOM 673 O O . GLY A 1 93 ? -0.149 0.817 17.452 1.00 79.06 93 GLY A O 1
ATOM 674 N N . THR A 1 94 ? 0.192 -1.346 16.966 1.00 84.31 94 THR A N 1
ATOM 675 C CA . THR A 1 94 ? 1.599 -1.371 17.410 1.00 84.31 94 THR A CA 1
ATOM 676 C C . THR A 1 94 ? 2.592 -1.459 16.257 1.00 84.31 94 THR A C 1
ATOM 678 O O . THR A 1 94 ? 3.746 -1.065 16.418 1.00 84.31 94 THR A O 1
ATOM 681 N N . ALA A 1 95 ? 2.154 -1.916 15.084 1.00 87.00 95 ALA A N 1
ATOM 682 C CA . ALA A 1 95 ? 3.003 -2.077 13.917 1.00 87.00 95 ALA A CA 1
ATOM 683 C C . ALA A 1 95 ? 2.500 -1.259 12.732 1.00 87.00 95 ALA A C 1
ATOM 685 O O . ALA A 1 95 ? 1.303 -1.201 12.441 1.00 87.00 95 ALA A O 1
ATOM 686 N N . ARG A 1 96 ? 3.450 -0.698 11.988 1.00 90.50 96 ARG A N 1
ATOM 687 C CA . ARG A 1 96 ? 3.198 -0.269 10.616 1.00 90.50 96 ARG A CA 1
ATOM 688 C C . ARG A 1 96 ? 2.926 -1.493 9.767 1.00 90.50 96 ARG A C 1
ATOM 690 O O . ARG A 1 96 ? 3.669 -2.465 9.865 1.00 90.50 96 ARG A O 1
ATOM 697 N N . ILE A 1 97 ? 1.897 -1.438 8.929 1.00 93.50 97 ILE A N 1
ATOM 698 C CA . ILE A 1 97 ? 1.485 -2.612 8.161 1.00 93.50 97 ILE A CA 1
ATOM 699 C C . ILE A 1 97 ? 2.387 -2.802 6.941 1.00 93.50 97 ILE A C 1
ATOM 701 O O . ILE A 1 97 ? 3.057 -3.827 6.836 1.00 93.50 97 ILE A O 1
ATOM 705 N N . MET A 1 98 ? 2.429 -1.826 6.029 1.00 93.25 98 MET A N 1
ATOM 706 C CA . MET A 1 98 ? 3.074 -2.006 4.727 1.00 93.25 98 MET A CA 1
ATOM 707 C C . MET A 1 98 ? 3.799 -0.750 4.238 1.00 93.25 98 MET A C 1
ATOM 709 O O . MET A 1 98 ? 3.275 0.362 4.316 1.00 93.25 98 MET A O 1
ATOM 713 N N . VAL A 1 99 ? 5.024 -0.940 3.741 1.00 92.25 99 VAL A N 1
ATOM 714 C CA . VAL A 1 99 ? 5.924 0.124 3.275 1.00 92.25 99 VAL A CA 1
ATOM 715 C C . VAL A 1 99 ? 6.553 -0.254 1.950 1.00 92.25 99 VAL A C 1
ATOM 717 O O . VAL A 1 99 ? 7.388 -1.158 1.899 1.00 92.25 99 VAL A O 1
ATOM 720 N N . PHE A 1 100 ? 6.237 0.507 0.909 1.00 89.75 100 PHE A N 1
ATOM 721 C CA . PHE A 1 100 ? 6.878 0.399 -0.392 1.00 89.75 100 PHE A CA 1
ATOM 722 C C . PHE A 1 100 ? 7.757 1.609 -0.651 1.00 89.75 100 PHE A C 1
ATOM 724 O O . PHE A 1 100 ? 7.333 2.760 -0.519 1.00 89.75 100 PHE A O 1
ATOM 731 N N . ARG A 1 101 ? 9.003 1.332 -1.019 1.00 86.75 101 ARG A N 1
ATOM 732 C CA . ARG A 1 101 ? 9.929 2.320 -1.552 1.00 86.75 101 ARG A CA 1
ATOM 733 C C . ARG A 1 101 ? 10.437 1.790 -2.880 1.00 86.75 101 ARG A C 1
ATOM 735 O O . ARG A 1 101 ? 11.161 0.799 -2.897 1.00 86.75 101 ARG A O 1
ATOM 742 N N . ASN A 1 102 ? 10.014 2.427 -3.963 1.00 76.25 102 ASN A N 1
ATOM 743 C CA . ASN A 1 102 ? 10.551 2.153 -5.286 1.00 76.25 102 ASN A CA 1
ATOM 744 C C . ASN A 1 102 ? 11.332 3.376 -5.764 1.00 76.25 102 ASN A C 1
ATOM 746 O O . ASN A 1 102 ? 10.768 4.466 -5.845 1.00 76.25 102 ASN A O 1
ATOM 750 N N . ASN A 1 103 ? 12.622 3.178 -6.019 1.00 67.44 103 ASN A N 1
ATOM 751 C CA . ASN A 1 103 ? 13.581 4.155 -6.508 1.00 67.44 103 ASN A CA 1
ATOM 752 C C . ASN A 1 103 ? 13.216 5.626 -6.222 1.00 67.44 103 ASN A C 1
ATOM 754 O O . ASN A 1 103 ? 12.672 6.346 -7.060 1.00 67.44 103 ASN A O 1
ATOM 758 N N . THR A 1 104 ? 13.555 6.101 -5.025 1.00 57.28 104 THR A N 1
ATOM 759 C CA . THR A 1 104 ? 13.430 7.525 -4.679 1.00 57.28 104 THR A CA 1
ATOM 760 C C . THR A 1 104 ? 14.596 8.379 -5.197 1.00 57.28 104 THR A C 1
ATOM 762 O O . THR A 1 104 ? 14.662 9.570 -4.874 1.00 57.28 104 THR A O 1
ATOM 765 N N . ASP A 1 105 ? 15.540 7.800 -5.947 1.00 55.00 105 ASP A N 1
ATOM 766 C CA . ASP A 1 105 ? 16.620 8.545 -6.582 1.00 55.00 105 ASP A CA 1
ATOM 767 C C . ASP A 1 105 ? 16.087 9.249 -7.844 1.00 55.00 105 ASP A C 1
ATOM 769 O O . ASP A 1 105 ? 15.403 8.683 -8.690 1.00 55.00 105 ASP A O 1
ATOM 773 N N . GLN A 1 106 ? 16.317 10.558 -7.930 1.00 52.88 106 GLN A N 1
ATOM 774 C CA . GLN A 1 106 ? 15.828 11.395 -9.035 1.00 52.88 106 GLN A CA 1
ATOM 775 C C . GLN A 1 106 ? 16.810 11.418 -10.219 1.00 52.88 106 GLN A C 1
ATOM 777 O O . GLN A 1 106 ? 16.594 12.166 -11.171 1.00 52.88 106 GLN A O 1
ATOM 782 N N . ASN A 1 107 ? 17.896 10.634 -10.161 1.00 52.78 107 ASN A N 1
ATOM 783 C CA . ASN A 1 107 ? 19.078 10.824 -11.002 1.00 52.78 107 ASN A CA 1
ATOM 784 C C . ASN A 1 107 ? 19.406 9.623 -11.896 1.00 52.78 107 ASN A C 1
ATOM 786 O O . ASN A 1 107 ? 20.355 9.719 -12.674 1.00 52.78 107 ASN A O 1
ATOM 790 N N . ASN A 1 108 ? 18.642 8.527 -11.838 1.00 51.91 108 ASN A N 1
ATOM 791 C CA . ASN A 1 108 ? 18.799 7.419 -12.772 1.00 51.91 108 ASN A CA 1
ATOM 792 C C . ASN A 1 108 ? 17.887 7.581 -14.017 1.00 51.91 108 ASN A C 1
ATOM 794 O O . ASN A 1 108 ? 16.659 7.421 -13.941 1.00 51.91 108 ASN A O 1
ATOM 798 N N . PRO A 1 109 ? 18.445 7.916 -15.198 1.00 50.81 109 PRO A N 1
ATOM 799 C CA . PRO A 1 109 ? 17.671 8.065 -16.430 1.00 50.81 109 PRO A CA 1
ATOM 800 C C . PRO A 1 109 ? 17.157 6.730 -16.994 1.00 50.81 109 PRO A C 1
ATOM 802 O O . PRO A 1 109 ? 16.251 6.763 -17.819 1.00 50.81 109 PRO A O 1
ATOM 805 N N . ASN A 1 110 ? 17.680 5.583 -16.539 1.00 50.66 110 ASN A N 1
ATOM 806 C CA . ASN A 1 110 ? 17.304 4.251 -17.037 1.00 50.66 110 ASN A CA 1
ATOM 807 C C . ASN A 1 110 ? 16.169 3.587 -16.245 1.00 50.66 110 ASN A C 1
ATOM 809 O O . ASN A 1 110 ? 15.861 2.423 -16.483 1.00 50.66 110 ASN A O 1
ATOM 813 N N . ASP A 1 111 ? 15.567 4.310 -15.305 1.00 52.53 111 ASP A N 1
ATOM 814 C CA . ASP A 1 111 ? 14.502 3.778 -14.469 1.00 52.53 111 ASP A CA 1
ATOM 815 C C . ASP A 1 111 ? 13.131 4.238 -14.984 1.00 52.53 111 ASP A C 1
ATOM 817 O O . ASP A 1 111 ? 12.734 5.398 -14.793 1.00 52.53 111 ASP A O 1
ATOM 821 N N . ASN A 1 112 ? 12.459 3.345 -15.712 1.00 54.00 112 ASN A N 1
ATOM 822 C CA . ASN A 1 112 ? 11.020 3.397 -15.943 1.00 54.00 112 ASN A CA 1
ATOM 823 C C . ASN A 1 112 ? 10.385 2.755 -14.710 1.00 54.00 112 ASN A C 1
ATOM 825 O O . ASN A 1 112 ? 10.178 1.547 -14.720 1.00 54.00 112 ASN A O 1
ATOM 829 N N . GLY A 1 113 ? 10.175 3.541 -13.650 1.00 55.81 113 GLY A N 1
ATOM 830 C CA . GLY A 1 113 ? 9.758 3.004 -12.353 1.00 55.81 113 GLY A CA 1
ATOM 831 C C . GLY A 1 113 ? 8.635 1.981 -12.490 1.00 55.81 113 GLY A C 1
ATOM 832 O O . GLY A 1 113 ? 7.641 2.258 -13.158 1.00 55.81 113 GLY A O 1
ATOM 833 N N . ALA A 1 114 ? 8.797 0.816 -11.869 1.00 68.81 114 ALA A N 1
ATOM 834 C CA . ALA A 1 114 ? 7.776 -0.213 -11.888 1.00 68.81 114 ALA A CA 1
ATOM 835 C C . ALA A 1 114 ? 6.506 0.239 -11.181 1.00 68.81 114 ALA A C 1
ATOM 837 O O . ALA A 1 114 ? 6.517 0.522 -9.975 1.00 68.81 114 ALA A O 1
ATOM 838 N N . ASP A 1 115 ? 5.408 0.253 -11.928 1.00 86.56 115 ASP A N 1
ATOM 839 C CA . ASP A 1 115 ? 4.092 0.557 -11.393 1.00 86.56 115 ASP A CA 1
ATOM 840 C C . ASP A 1 115 ? 3.765 -0.354 -10.210 1.00 86.56 115 ASP A C 1
ATOM 842 O O . ASP A 1 115 ? 4.005 -1.565 -10.231 1.00 86.56 115 ASP A O 1
ATOM 846 N N . ILE A 1 116 ? 3.162 0.235 -9.183 1.00 91.62 116 ILE A N 1
ATOM 847 C CA . ILE A 1 116 ? 2.703 -0.498 -8.013 1.00 91.62 116 ILE A CA 1
ATOM 848 C C . ILE A 1 116 ? 1.184 -0.504 -7.998 1.00 91.62 116 ILE A C 1
ATOM 850 O O . ILE A 1 116 ? 0.541 0.545 -7.907 1.00 91.62 116 ILE A O 1
ATOM 854 N N . MET A 1 117 ? 0.604 -1.700 -8.020 1.00 95.38 117 MET A N 1
ATOM 855 C CA . MET A 1 117 ? -0.832 -1.908 -7.907 1.00 95.38 117 MET A CA 1
ATOM 856 C C . MET A 1 117 ? -1.175 -2.705 -6.651 1.00 95.38 117 MET A C 1
ATOM 858 O O . MET A 1 117 ? -0.668 -3.804 -6.434 1.00 95.38 117 MET A O 1
ATOM 862 N N . VAL A 1 118 ? -2.106 -2.182 -5.856 1.00 98.06 118 VAL A N 1
ATOM 863 C CA . VAL A 1 118 ? -2.704 -2.888 -4.720 1.00 98.06 118 VAL A CA 1
ATOM 864 C C . VAL A 1 118 ? -4.210 -2.953 -4.927 1.00 98.06 118 VAL A C 1
ATOM 866 O O . VAL A 1 118 ? -4.866 -1.915 -5.049 1.00 98.06 118 VAL A O 1
ATOM 869 N N . GLU A 1 119 ? -4.767 -4.165 -4.958 1.00 98.31 119 GLU A N 1
ATOM 870 C CA . GLU A 1 119 ? -6.193 -4.378 -5.194 1.00 98.31 119 GLU A CA 1
ATOM 871 C C . GLU A 1 119 ? -6.848 -5.345 -4.198 1.00 98.31 119 GLU A C 1
ATOM 873 O O . GLU A 1 119 ?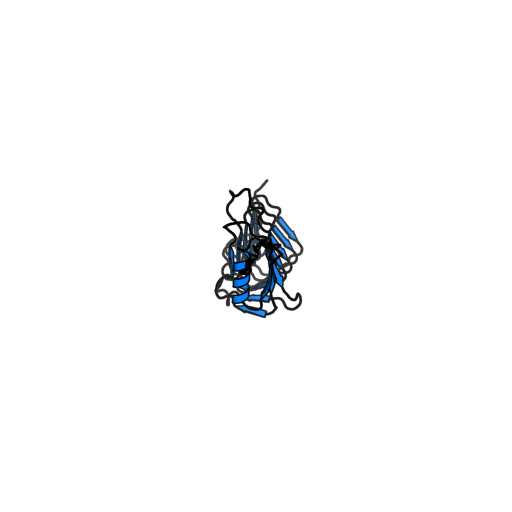 -6.422 -6.488 -4.023 1.00 98.31 119 GLU A O 1
ATOM 878 N N . GLY A 1 120 ? -7.958 -4.912 -3.591 1.00 98.31 120 GLY A N 1
ATOM 879 C CA . GLY A 1 120 ? -8.816 -5.790 -2.789 1.00 98.31 120 GLY A CA 1
ATOM 880 C C . GLY A 1 120 ? -8.252 -6.164 -1.417 1.00 98.31 120 GLY A C 1
ATOM 881 O O . GLY A 1 120 ? -8.573 -7.226 -0.896 1.00 98.31 120 GLY A O 1
ATOM 882 N N . ILE A 1 121 ? -7.405 -5.329 -0.820 1.00 98.56 121 ILE A N 1
ATOM 883 C CA . ILE A 1 121 ? -6.773 -5.617 0.474 1.00 98.56 121 ILE A CA 1
ATOM 884 C C . ILE A 1 121 ? -7.452 -4.815 1.590 1.00 98.56 121 ILE A C 1
ATOM 886 O O . ILE A 1 121 ? -7.839 -3.661 1.387 1.00 98.56 121 ILE A O 1
ATOM 890 N N . VAL A 1 122 ? -7.591 -5.415 2.775 1.00 98.56 122 VAL A N 1
ATOM 891 C CA . VAL A 1 122 ? -8.022 -4.707 3.986 1.00 98.56 122 VAL A CA 1
ATOM 892 C C . VAL A 1 122 ? -6.805 -4.391 4.854 1.00 98.56 122 VAL A C 1
ATOM 894 O O . VAL A 1 122 ? -6.071 -5.296 5.236 1.00 98.56 122 VAL A O 1
ATOM 897 N N . PHE A 1 123 ? -6.616 -3.119 5.196 1.00 98.00 123 PHE A N 1
ATOM 898 C CA . PHE A 1 123 ? -5.571 -2.622 6.089 1.00 98.00 123 PHE A CA 1
ATOM 899 C C . PHE A 1 123 ? -6.211 -2.086 7.366 1.00 98.00 123 PHE A C 1
ATOM 901 O O . PHE A 1 123 ? -7.015 -1.146 7.309 1.00 98.00 123 PHE A O 1
ATOM 908 N N . ARG A 1 124 ? -5.863 -2.674 8.512 1.00 96.81 124 ARG A N 1
ATOM 909 C CA . ARG A 1 124 ? -6.481 -2.339 9.792 1.00 96.81 124 ARG A CA 1
ATOM 910 C C . ARG A 1 124 ? -5.482 -2.177 10.925 1.00 96.81 124 ARG A C 1
ATOM 912 O O . ARG A 1 124 ? -4.513 -2.925 11.002 1.00 96.81 124 ARG A O 1
ATOM 919 N N . ASN A 1 125 ? -5.782 -1.278 11.865 1.00 95.38 125 ASN A N 1
ATOM 920 C CA . ASN A 1 125 ? -5.026 -1.123 13.110 1.00 95.38 125 ASN A CA 1
ATOM 921 C C . ASN A 1 125 ? -3.529 -0.844 12.863 1.00 95.38 125 ASN A C 1
ATOM 923 O O . ASN A 1 125 ? -2.679 -1.319 13.613 1.00 95.38 125 ASN A O 1
ATOM 927 N N . GLY A 1 126 ? -3.181 -0.128 11.791 1.00 93.38 126 GLY A N 1
ATOM 928 C CA . GLY A 1 126 ? -1.801 0.226 11.470 1.00 93.38 126 GLY A CA 1
ATOM 929 C C . GLY A 1 126 ? -1.280 1.389 12.312 1.00 93.38 126 GLY A C 1
ATOM 930 O O . GLY A 1 126 ? -1.939 2.421 12.424 1.00 93.38 126 GLY A O 1
ATOM 931 N N . ASN A 1 127 ? -0.080 1.239 12.875 1.00 87.50 127 ASN A N 1
ATOM 932 C CA . ASN A 1 127 ? 0.685 2.309 13.517 1.00 87.50 127 ASN A CA 1
ATOM 933 C C . ASN A 1 127 ? 1.651 2.930 12.506 1.00 87.50 127 ASN A C 1
ATOM 935 O O . ASN A 1 127 ? 2.494 2.238 11.950 1.00 87.50 127 ASN A O 1
ATOM 939 N N . HIS A 1 128 ? 1.550 4.231 12.270 1.00 85.31 128 HIS A N 1
ATOM 940 C CA . HIS A 1 128 ? 2.121 4.898 11.099 1.00 85.31 128 HIS A CA 1
ATOM 941 C C . HIS A 1 128 ? 1.490 4.438 9.777 1.00 85.31 128 HIS A C 1
ATOM 943 O O . HIS A 1 128 ? 2.180 4.233 8.777 1.00 85.31 128 HIS A O 1
ATOM 949 N N . GLY A 1 129 ? 0.177 4.258 9.831 1.00 87.38 129 GLY A N 1
ATOM 950 C CA . GLY A 1 129 ? -0.687 4.094 8.685 1.00 87.38 129 GLY A CA 1
ATOM 951 C C . GLY A 1 129 ? -0.882 2.656 8.213 1.00 87.38 129 GLY A C 1
ATOM 952 O O . GLY A 1 129 ? -0.174 1.728 8.621 1.00 87.38 129 GLY A O 1
ATOM 953 N N . GLY A 1 130 ? -1.887 2.475 7.355 1.00 93.38 130 GLY A N 1
ATOM 954 C CA . GLY A 1 130 ? -2.195 1.189 6.733 1.00 93.38 130 GLY A CA 1
ATOM 955 C C . GLY A 1 130 ? -1.268 0.867 5.561 1.00 93.38 130 GLY A C 1
ATOM 956 O O . GLY A 1 130 ? -0.774 -0.251 5.435 1.00 93.38 130 GLY A O 1
ATOM 957 N N . LEU A 1 131 ? -0.979 1.854 4.715 1.00 95.38 131 LEU A N 1
ATOM 958 C CA . LEU A 1 131 ? -0.125 1.676 3.544 1.00 95.38 131 LEU A CA 1
ATOM 959 C C . LEU A 1 131 ? 0.683 2.938 3.260 1.00 95.38 131 LEU A C 1
ATOM 961 O O . LEU A 1 131 ? 0.121 4.007 3.040 1.00 95.38 131 LEU A O 1
ATOM 965 N N . PHE A 1 132 ? 2.002 2.791 3.194 1.00 93.75 132 PHE A N 1
ATOM 966 C CA . PHE A 1 132 ? 2.905 3.837 2.731 1.00 93.75 132 PHE A CA 1
ATOM 967 C C . PHE A 1 132 ? 3.543 3.423 1.408 1.00 93.75 132 PHE A C 1
ATOM 969 O O . PHE A 1 132 ? 4.178 2.369 1.345 1.00 93.75 132 PHE A O 1
ATOM 976 N N . ILE A 1 133 ? 3.433 4.265 0.382 1.00 92.56 133 ILE A N 1
ATOM 977 C CA . ILE A 1 133 ? 4.113 4.072 -0.902 1.00 92.56 133 ILE A CA 1
ATOM 978 C C . ILE A 1 133 ? 4.836 5.360 -1.279 1.00 92.56 133 ILE A C 1
ATOM 980 O O . ILE A 1 133 ? 4.218 6.419 -1.370 1.00 92.56 133 ILE A O 1
ATOM 984 N N . ALA A 1 134 ? 6.138 5.253 -1.527 1.00 89.75 134 ALA A N 1
ATOM 985 C CA . ALA A 1 134 ? 6.955 6.325 -2.074 1.00 89.75 134 ALA A CA 1
ATOM 986 C C . ALA A 1 134 ? 7.664 5.842 -3.340 1.00 89.75 134 ALA A C 1
ATOM 988 O O . ALA A 1 134 ? 8.425 4.872 -3.279 1.00 89.75 134 ALA A O 1
ATOM 989 N N . THR A 1 135 ? 7.435 6.534 -4.457 1.00 86.06 135 THR A N 1
ATOM 990 C CA . THR A 1 135 ? 8.061 6.224 -5.744 1.00 86.06 135 THR A CA 1
ATOM 991 C C . THR A 1 135 ? 8.783 7.418 -6.363 1.00 86.06 135 THR A C 1
ATOM 993 O O . THR A 1 135 ? 8.450 8.575 -6.108 1.00 86.06 135 THR A O 1
ATOM 996 N N . GLY A 1 136 ? 9.789 7.151 -7.195 1.00 83.38 136 GLY A N 1
ATOM 997 C CA . GLY A 1 136 ? 10.361 8.145 -8.103 1.00 83.38 136 GLY A CA 1
ATOM 998 C C . GLY A 1 136 ? 9.418 8.431 -9.269 1.00 83.38 136 GLY A C 1
ATOM 999 O O . GLY A 1 136 ? 8.685 9.420 -9.263 1.00 83.38 136 GLY A O 1
ATOM 1000 N N . LYS A 1 137 ? 9.438 7.554 -10.277 1.00 81.00 137 LYS A N 1
ATOM 1001 C CA . LYS A 1 137 ? 8.665 7.726 -11.520 1.00 81.00 137 LYS A CA 1
ATOM 1002 C C . LYS A 1 137 ? 7.483 6.770 -11.686 1.00 81.00 137 LYS A C 1
ATOM 1004 O O . LYS A 1 137 ? 6.665 7.026 -12.557 1.00 81.00 137 LYS A O 1
ATOM 1009 N N . ALA A 1 138 ? 7.410 5.711 -10.881 1.00 85.44 138 ALA A N 1
ATOM 1010 C CA . ALA A 1 138 ? 6.390 4.674 -11.001 1.00 85.44 138 ALA A CA 1
ATOM 1011 C C . ALA A 1 138 ? 4.981 5.185 -10.697 1.00 85.44 138 ALA A C 1
ATOM 1013 O O . ALA A 1 138 ? 4.802 5.939 -9.725 1.00 85.44 138 ALA A O 1
ATOM 1014 N N . ASP A 1 139 ? 3.997 4.690 -11.447 1.00 89.12 139 ASP A N 1
ATOM 1015 C CA . ASP A 1 139 ? 2.596 4.938 -11.144 1.00 89.12 139 ASP A CA 1
ATOM 1016 C C . ASP A 1 139 ? 2.153 4.124 -9.921 1.00 89.12 139 ASP A C 1
ATOM 1018 O O . ASP A 1 139 ? 2.618 3.015 -9.652 1.00 89.12 139 ASP A O 1
ATOM 1022 N N . ILE A 1 140 ? 1.217 4.682 -9.157 1.00 94.12 140 ILE A N 1
ATOM 1023 C CA . ILE A 1 140 ? 0.637 4.050 -7.972 1.00 94.12 140 ILE A CA 1
ATOM 1024 C C . ILE A 1 140 ? -0.858 3.866 -8.209 1.00 94.12 140 ILE A C 1
ATOM 1026 O O . ILE A 1 140 ? -1.577 4.838 -8.443 1.00 94.12 140 ILE A O 1
ATOM 1030 N N . GLN A 1 141 ? -1.351 2.634 -8.095 1.00 96.38 141 GLN A N 1
ATOM 1031 C CA . GLN A 1 141 ? -2.766 2.302 -8.261 1.00 96.38 141 GLN A CA 1
ATOM 1032 C C . GLN A 1 141 ? -3.304 1.560 -7.038 1.00 96.38 141 GLN A C 1
ATOM 1034 O O . GLN A 1 141 ? -2.922 0.423 -6.768 1.00 96.38 141 GLN A O 1
ATOM 1039 N N . ILE A 1 142 ? -4.232 2.185 -6.312 1.00 97.94 142 ILE A N 1
ATOM 1040 C CA . ILE A 1 142 ? -4.905 1.592 -5.151 1.00 97.94 142 ILE A CA 1
ATOM 1041 C C . ILE A 1 142 ? -6.382 1.415 -5.479 1.00 97.94 142 ILE A C 1
ATOM 1043 O O . ILE A 1 142 ? -7.098 2.400 -5.681 1.00 97.94 142 ILE A O 1
ATOM 1047 N N . ASN A 1 143 ? -6.839 0.164 -5.523 1.00 98.12 143 ASN A N 1
ATOM 1048 C CA . ASN A 1 143 ? -8.161 -0.187 -6.027 1.00 98.12 143 ASN A CA 1
ATOM 1049 C C . ASN A 1 143 ? -8.932 -1.101 -5.071 1.00 98.12 143 ASN A C 1
ATOM 1051 O O . ASN A 1 143 ? -8.439 -2.143 -4.658 1.00 98.12 143 ASN A O 1
ATOM 1055 N N . LYS A 1 144 ? -10.205 -0.790 -4.794 1.00 98.25 144 LYS A N 1
ATOM 1056 C CA . LYS A 1 144 ? -11.114 -1.692 -4.047 1.00 98.25 144 LYS A CA 1
ATOM 1057 C C . LYS A 1 144 ? -10.577 -2.146 -2.677 1.00 98.25 144 LYS A C 1
ATOM 1059 O O . LYS A 1 144 ? -10.947 -3.214 -2.195 1.00 98.25 144 LYS A O 1
ATOM 1064 N N . CYS A 1 145 ? -9.711 -1.354 -2.058 1.00 98.56 145 CYS A N 1
ATOM 1065 C CA . CYS A 1 145 ? -9.159 -1.620 -0.738 1.00 98.56 145 CYS A CA 1
ATOM 1066 C C . CYS A 1 145 ? -10.031 -0.997 0.359 1.00 98.56 145 CYS A C 1
ATOM 1068 O O . CYS A 1 145 ? -10.779 -0.038 0.127 1.00 98.56 145 CYS A O 1
ATOM 1070 N N . LEU A 1 146 ? -9.901 -1.534 1.570 1.00 98.19 146 LEU A N 1
ATOM 1071 C CA . LEU A 1 146 ? -10.495 -0.982 2.784 1.00 98.19 146 LEU A CA 1
ATOM 1072 C C . LEU A 1 146 ? -9.383 -0.596 3.758 1.00 98.19 146 LEU A C 1
ATOM 1074 O O . LEU A 1 146 ? -8.572 -1.434 4.134 1.00 98.19 146 LEU A O 1
ATOM 1078 N N . PHE A 1 147 ? -9.381 0.655 4.197 1.00 97.56 147 PHE A N 1
ATOM 1079 C CA . PHE A 1 147 ? -8.490 1.172 5.227 1.00 97.56 147 PHE A CA 1
ATOM 1080 C C . PHE A 1 147 ? -9.329 1.546 6.441 1.00 97.56 147 PHE A C 1
ATOM 1082 O O . PHE A 1 147 ? -10.197 2.418 6.328 1.00 97.56 147 PHE A O 1
ATOM 1089 N N . MET A 1 148 ? -9.099 0.901 7.584 1.00 96.62 148 MET A N 1
ATOM 1090 C CA . MET A 1 148 ? -9.852 1.205 8.798 1.00 96.62 148 MET A CA 1
ATOM 1091 C C . MET A 1 148 ? -9.024 1.222 10.078 1.00 96.62 148 MET A C 1
ATOM 1093 O O . MET A 1 148 ? -8.082 0.451 10.217 1.00 96.62 148 MET A O 1
ATOM 1097 N N . ASP A 1 149 ? -9.392 2.078 11.028 1.00 95.19 149 ASP A N 1
ATOM 1098 C CA . ASP A 1 149 ? -8.749 2.169 12.348 1.00 95.19 149 ASP A CA 1
ATOM 1099 C C . ASP A 1 149 ? -7.222 2.418 12.294 1.00 95.19 149 ASP A C 1
ATOM 1101 O O . ASP A 1 149 ? -6.498 2.116 13.245 1.00 95.19 149 ASP A O 1
ATOM 1105 N N . ASN A 1 150 ? -6.687 2.940 11.185 1.00 94.00 150 ASN A N 1
ATOM 1106 C CA . ASN A 1 150 ? -5.251 3.180 11.055 1.00 94.00 150 ASN A CA 1
ATOM 1107 C C . ASN A 1 150 ? -4.866 4.562 11.606 1.00 94.00 150 ASN A C 1
ATOM 1109 O O . ASN A 1 150 ? -5.636 5.522 11.521 1.00 94.00 150 ASN A O 1
ATOM 1113 N N . GLN A 1 151 ? -3.654 4.674 12.152 1.00 90.00 151 GLN A N 1
ATOM 1114 C CA . GLN A 1 151 ? -3.165 5.856 12.871 1.00 90.00 151 GLN A CA 1
ATOM 1115 C C . GLN A 1 151 ? -1.785 6.287 12.355 1.00 90.00 151 GLN A C 1
ATOM 1117 O O . GLN A 1 151 ? -0.900 5.450 12.211 1.00 90.00 151 GLN A O 1
ATOM 1122 N N . GLU A 1 152 ? -1.555 7.580 12.115 1.00 78.00 152 GLU A N 1
ATOM 1123 C CA . GLU A 1 152 ? -0.251 8.135 11.695 1.00 78.00 152 GLU A CA 1
ATOM 1124 C C . GLU A 1 152 ? -0.129 9.641 12.006 1.00 78.00 152 GLU A C 1
ATOM 1126 O O . GLU A 1 152 ? -1.081 10.320 12.390 1.00 78.00 152 GLU A O 1
ATOM 1131 N N . PHE A 1 153 ? 1.068 10.193 11.795 1.00 66.81 153 PHE A N 1
ATOM 1132 C CA . PHE A 1 153 ? 1.293 11.626 11.645 1.00 66.81 153 PHE A CA 1
ATOM 1133 C C . PHE A 1 153 ? 0.631 12.235 10.383 1.00 66.81 153 PHE A C 1
ATOM 1135 O O . PHE A 1 153 ? 0.000 13.281 10.515 1.00 66.81 153 PHE A O 1
ATOM 1142 N N . ASN A 1 154 ? 0.706 11.596 9.203 1.00 63.94 154 ASN A N 1
ATOM 1143 C CA . ASN A 1 154 ? 0.130 12.043 7.918 1.00 63.94 154 ASN A CA 1
ATOM 1144 C C . ASN A 1 154 ? -0.444 10.855 7.121 1.00 63.94 154 ASN A C 1
ATOM 1146 O O . ASN A 1 154 ? 0.321 9.948 6.818 1.00 63.94 154 ASN A O 1
ATOM 1150 N N . GLY A 1 155 ? -1.707 10.891 6.678 1.00 61.75 155 GLY A N 1
ATOM 1151 C CA . GLY A 1 155 ? -2.223 9.893 5.724 1.00 61.75 155 GLY A CA 1
ATOM 1152 C C . GLY A 1 155 ? -2.516 8.518 6.321 1.00 61.75 155 GLY A C 1
ATOM 1153 O O . GLY A 1 155 ? -2.088 7.508 5.771 1.00 61.75 155 GLY A O 1
ATOM 1154 N N . SER A 1 156 ? -3.236 8.463 7.440 1.00 80.88 156 SER A N 1
ATOM 1155 C CA . SER A 1 156 ? -3.288 7.262 8.279 1.00 80.88 156 SER A CA 1
ATOM 1156 C C . SER A 1 156 ? -3.925 6.047 7.620 1.00 80.88 156 SER A C 1
ATOM 1158 O O . SER A 1 156 ? -3.492 4.936 7.884 1.00 80.88 156 SER A O 1
ATOM 1160 N N . GLY A 1 157 ? -4.903 6.198 6.728 1.00 87.94 157 GLY A N 1
ATOM 1161 C CA . GLY A 1 157 ? -5.327 5.065 5.900 1.00 87.94 157 GLY A CA 1
ATOM 1162 C C . GLY A 1 157 ? -4.237 4.694 4.892 1.00 87.94 157 GLY A C 1
ATOM 1163 O O . GLY A 1 157 ? -3.631 3.625 4.991 1.00 87.94 157 GLY A O 1
ATOM 1164 N N . ALA A 1 158 ? -3.954 5.603 3.957 1.00 93.00 158 ALA A N 1
ATOM 1165 C CA . ALA A 1 158 ? -2.846 5.471 3.016 1.00 93.00 158 ALA A CA 1
ATOM 1166 C C . ALA A 1 158 ? -2.094 6.793 2.794 1.00 93.00 158 ALA A C 1
ATOM 1168 O O . ALA A 1 158 ? -2.702 7.862 2.681 1.00 93.00 158 ALA A O 1
ATOM 1169 N N . SER A 1 159 ? -0.774 6.696 2.648 1.00 92.94 159 SER A N 1
ATOM 1170 C CA . SER A 1 159 ? 0.131 7.807 2.362 1.00 92.94 159 SER A CA 1
ATOM 1171 C C . SER A 1 159 ? 0.910 7.505 1.083 1.00 92.94 159 SER A C 1
ATOM 1173 O O . SER A 1 159 ? 1.748 6.601 1.047 1.00 92.94 159 SER A O 1
ATOM 1175 N N . LEU A 1 160 ? 0.569 8.221 0.009 1.00 92.75 160 LEU A N 1
ATOM 1176 C CA . LEU A 1 160 ? 1.044 7.961 -1.347 1.00 92.75 160 LEU A CA 1
ATOM 1177 C C . LEU A 1 160 ? 1.860 9.148 -1.854 1.00 92.75 160 LEU A C 1
ATOM 1179 O O . LEU A 1 160 ? 1.374 10.282 -1.905 1.00 92.75 160 LEU A O 1
ATOM 1183 N N . TRP A 1 161 ? 3.094 8.877 -2.257 1.00 90.88 161 TRP A N 1
ATOM 1184 C CA . TRP A 1 161 ? 3.998 9.877 -2.795 1.00 90.88 161 TRP A CA 1
ATOM 1185 C C . TRP A 1 161 ? 4.674 9.378 -4.065 1.00 90.88 161 TRP A C 1
ATOM 1187 O O . TRP A 1 161 ? 5.219 8.278 -4.084 1.00 90.88 161 TRP A O 1
ATOM 1197 N N . SER A 1 162 ? 4.684 10.207 -5.103 1.00 87.94 162 SER A N 1
ATOM 1198 C CA . SER A 1 162 ? 5.485 9.976 -6.305 1.00 87.94 162 SER A CA 1
ATOM 1199 C C . SER A 1 162 ? 6.213 11.257 -6.705 1.00 87.94 162 SER A C 1
ATOM 1201 O O . SER A 1 162 ? 5.710 12.349 -6.461 1.00 87.94 162 SER A O 1
ATOM 1203 N N . VAL A 1 163 ? 7.391 11.189 -7.324 1.00 85.81 163 VAL A N 1
ATOM 1204 C CA . VAL A 1 163 ? 8.011 12.400 -7.889 1.00 85.81 163 VAL A CA 1
ATOM 1205 C C . VAL A 1 163 ? 7.273 12.786 -9.169 1.00 85.81 163 VAL A C 1
ATOM 1207 O O . VAL A 1 163 ? 6.751 13.898 -9.258 1.00 85.81 163 VAL A O 1
ATOM 1210 N N . THR A 1 164 ? 7.204 11.874 -10.139 1.00 85.56 164 THR A N 1
ATOM 1211 C CA . THR A 1 164 ? 6.621 12.146 -11.465 1.00 85.56 164 THR A CA 1
ATOM 1212 C C . THR A 1 164 ? 5.538 11.160 -11.891 1.00 85.56 164 THR A C 1
ATOM 1214 O O . THR A 1 164 ? 4.841 11.450 -12.860 1.00 85.56 164 THR A O 1
ATOM 1217 N N . GLY A 1 165 ? 5.396 10.023 -11.206 1.00 87.19 165 GLY A N 1
ATOM 1218 C CA . GLY A 1 165 ? 4.393 9.007 -11.521 1.00 87.19 165 GLY A CA 1
ATOM 1219 C C . GLY A 1 165 ? 2.977 9.461 -11.182 1.00 87.19 165 GLY A C 1
ATOM 1220 O O . GLY A 1 165 ? 2.751 10.293 -10.290 1.00 87.19 165 GLY A O 1
ATOM 1221 N N . ALA A 1 166 ? 2.011 8.928 -11.921 1.00 90.50 166 ALA A N 1
ATOM 1222 C CA . ALA A 1 166 ? 0.600 9.139 -11.674 1.00 90.50 166 ALA A CA 1
ATOM 1223 C C . ALA A 1 166 ? 0.142 8.369 -10.429 1.00 90.50 166 ALA A C 1
ATOM 1225 O O . ALA A 1 166 ? 0.623 7.284 -10.115 1.00 90.50 166 ALA A O 1
ATOM 1226 N N . ILE A 1 167 ? -0.828 8.924 -9.707 1.00 94.25 167 ILE A N 1
ATOM 1227 C CA . ILE A 1 167 ? -1.418 8.290 -8.529 1.00 94.25 167 ILE A CA 1
ATOM 1228 C C . ILE A 1 167 ? -2.918 8.159 -8.755 1.00 94.25 167 ILE A C 1
ATOM 1230 O O . ILE A 1 167 ? -3.626 9.157 -8.888 1.00 94.25 167 ILE A O 1
ATOM 1234 N N . SER A 1 168 ? -3.406 6.923 -8.764 1.00 95.62 168 SER A N 1
ATOM 1235 C CA . SER A 1 168 ? -4.812 6.581 -8.931 1.00 95.62 168 SER A CA 1
ATOM 1236 C C . SER A 1 168 ? -5.346 5.870 -7.692 1.00 95.62 168 SER A C 1
ATOM 1238 O O . SER A 1 168 ? -4.846 4.824 -7.282 1.00 95.62 168 SER A O 1
ATOM 1240 N N . VAL A 1 169 ? -6.380 6.443 -7.081 1.00 97.00 169 VAL A N 1
ATOM 1241 C CA . VAL A 1 169 ? -7.063 5.891 -5.906 1.00 97.00 169 VAL A CA 1
ATOM 1242 C C . VAL A 1 169 ? -8.533 5.744 -6.262 1.00 97.00 169 VAL A C 1
ATOM 1244 O O . VAL A 1 169 ? -9.260 6.740 -6.346 1.00 97.00 169 VAL A O 1
ATOM 1247 N N . ILE A 1 170 ? -8.980 4.516 -6.526 1.00 97.62 170 ILE A N 1
ATOM 1248 C CA . ILE A 1 170 ? -10.308 4.260 -7.091 1.00 97.62 170 ILE A CA 1
ATOM 1249 C C . ILE A 1 170 ? -11.074 3.186 -6.313 1.00 97.62 170 ILE A C 1
ATOM 1251 O O . ILE A 1 170 ? -10.573 2.097 -6.048 1.00 97.62 170 ILE A O 1
ATOM 1255 N N . LYS A 1 171 ? -12.358 3.448 -6.027 1.00 98.12 171 LYS A N 1
ATOM 1256 C CA . LYS A 1 171 ? -13.276 2.468 -5.404 1.00 98.12 171 LYS A CA 1
ATOM 1257 C C . LYS A 1 171 ? -12.815 1.960 -4.033 1.00 98.12 171 LYS A C 1
ATOM 1259 O O . LYS A 1 171 ? -13.157 0.846 -3.652 1.00 98.12 171 LYS A O 1
ATOM 1264 N N . ASN A 1 172 ? -12.058 2.759 -3.290 1.00 98.19 172 ASN A N 1
ATOM 1265 C CA . ASN A 1 172 ? -11.598 2.409 -1.950 1.00 98.19 172 ASN A CA 1
ATOM 1266 C C . ASN A 1 172 ? -12.542 2.939 -0.877 1.00 98.19 172 ASN A C 1
ATOM 1268 O O . ASN A 1 172 ? -13.304 3.884 -1.095 1.00 98.19 172 ASN A O 1
ATOM 1272 N N . THR A 1 173 ? -12.448 2.349 0.305 1.00 97.44 173 THR A N 1
ATOM 1273 C CA . THR A 1 173 ? -13.157 2.803 1.498 1.00 97.44 173 THR A CA 1
ATOM 1274 C C . THR A 1 173 ? -12.155 3.131 2.599 1.00 97.44 173 THR A C 1
ATOM 1276 O O . THR A 1 173 ? -11.283 2.322 2.899 1.00 97.44 173 THR A O 1
ATOM 1279 N N . PHE A 1 174 ? -12.283 4.310 3.201 1.00 96.81 174 PHE A N 1
ATOM 1280 C CA . PHE A 1 174 ? -11.456 4.795 4.303 1.00 96.81 174 PHE A CA 1
ATOM 1281 C C . PHE A 1 174 ? -12.370 5.148 5.477 1.00 96.81 174 PHE A C 1
ATOM 1283 O O . PHE A 1 174 ? -13.155 6.096 5.375 1.00 96.81 174 PHE A O 1
ATOM 1290 N N . ILE A 1 175 ? -12.293 4.383 6.564 1.00 96.19 175 ILE A N 1
ATOM 1291 C CA . ILE A 1 175 ? -13.177 4.515 7.728 1.00 96.19 175 ILE A CA 1
ATOM 1292 C C . ILE A 1 175 ? -12.361 4.689 9.008 1.00 96.19 175 ILE A C 1
ATOM 1294 O O . ILE A 1 175 ? -11.442 3.920 9.245 1.00 96.19 175 ILE A O 1
ATOM 1298 N N . ASP A 1 176 ? -12.699 5.671 9.840 1.00 95.06 176 ASP A N 1
ATOM 1299 C CA . ASP A 1 176 ? -12.151 5.817 11.200 1.00 95.06 176 ASP A CA 1
ATOM 1300 C C . ASP A 1 176 ? -10.607 5.833 11.275 1.00 95.06 176 ASP A C 1
ATOM 1302 O O . ASP A 1 176 ? -9.992 5.445 12.269 1.00 95.06 176 ASP A O 1
ATOM 1306 N N . ASN A 1 177 ? -9.950 6.307 10.213 1.00 93.62 177 ASN A N 1
ATOM 1307 C CA . ASN A 1 177 ? -8.507 6.521 10.203 1.00 93.62 177 ASN A CA 1
ATOM 1308 C C . ASN A 1 177 ? -8.185 7.912 10.772 1.00 93.62 177 ASN A C 1
ATOM 1310 O O . ASN A 1 177 ? -8.844 8.899 10.435 1.00 93.62 177 ASN A O 1
ATOM 1314 N N . SER A 1 178 ? -7.158 8.015 11.613 1.00 91.00 178 SER A N 1
ATOM 1315 C CA . SER A 1 178 ? -6.852 9.248 12.350 1.00 91.00 178 SER A CA 1
ATOM 1316 C C . SER A 1 178 ? -5.401 9.685 12.158 1.00 91.00 178 SER A C 1
ATOM 1318 O O . SER A 1 178 ? -4.453 8.966 12.482 1.00 91.00 178 SER A O 1
ATOM 1320 N N . GLY A 1 179 ? -5.226 10.854 11.541 1.00 86.25 179 GLY A N 1
ATOM 1321 C CA . GLY A 1 179 ? -3.948 11.483 11.206 1.00 86.25 179 GLY A CA 1
ATOM 1322 C C . GLY A 1 179 ? -3.646 12.667 12.110 1.00 86.25 179 GLY A C 1
ATOM 1323 O O . GLY A 1 179 ? -4.537 13.432 12.453 1.00 86.25 179 GLY A O 1
ATOM 1324 N N . THR A 1 180 ? -2.388 12.870 12.491 1.00 83.94 180 THR A N 1
ATOM 1325 C CA . THR A 1 180 ? -2.032 13.996 13.373 1.00 83.94 180 THR A CA 1
ATOM 1326 C C . THR A 1 180 ? -2.133 15.337 12.648 1.00 83.94 180 THR A C 1
ATOM 1328 O O . THR A 1 180 ? -2.712 16.273 13.189 1.00 83.94 180 THR A O 1
ATOM 1331 N N . TYR A 1 181 ? -1.601 15.444 11.426 1.00 78.25 181 TYR A N 1
ATOM 1332 C CA . TYR A 1 181 ? -1.514 16.716 10.705 1.00 78.25 181 TYR A CA 1
ATOM 1333 C C . TYR A 1 181 ? -2.332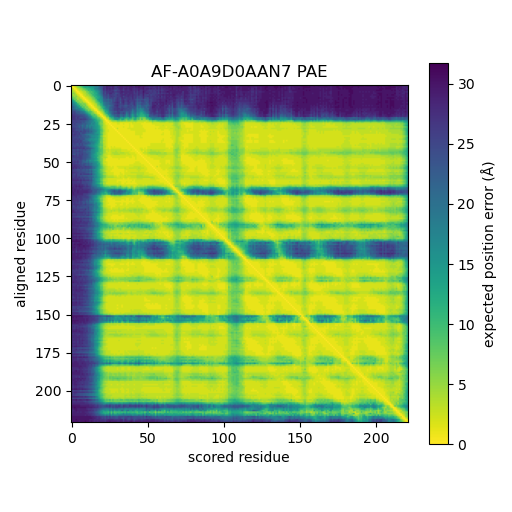 16.755 9.427 1.00 78.25 181 TYR A C 1
ATOM 1335 O O . TYR A 1 181 ? -3.058 17.723 9.245 1.00 78.25 181 TYR A O 1
ATOM 1343 N N . PHE A 1 182 ? -2.235 15.752 8.552 1.00 81.88 182 PHE A N 1
ATOM 1344 C CA . PHE A 1 182 ? -2.869 15.799 7.230 1.00 81.88 182 PHE A CA 1
ATOM 1345 C C . PHE A 1 182 ? -3.627 14.518 6.896 1.00 81.88 182 PHE A C 1
ATOM 1347 O O . PHE A 1 182 ? -3.106 13.423 7.107 1.00 81.88 182 PHE A O 1
ATOM 1354 N N . GLY A 1 183 ? -4.818 14.686 6.311 1.00 74.75 183 GLY A N 1
ATOM 1355 C CA . GLY A 1 183 ? -5.557 13.654 5.579 1.00 74.75 183 GLY A CA 1
ATOM 1356 C C . GLY A 1 183 ? -5.768 12.363 6.364 1.00 74.75 183 GLY A C 1
ATOM 1357 O O . GLY A 1 183 ? -5.115 11.364 6.074 1.00 74.75 183 GLY A O 1
ATOM 1358 N N . GLY A 1 184 ? -6.692 12.366 7.331 1.00 81.94 184 GLY A N 1
ATOM 1359 C CA . GLY A 1 184 ? -6.905 11.229 8.239 1.00 81.94 184 GLY A CA 1
ATOM 1360 C C . GLY A 1 184 ? -7.100 9.896 7.517 1.00 81.94 184 GLY A C 1
ATOM 1361 O O . GLY A 1 184 ? -6.541 8.884 7.921 1.00 81.94 184 GLY A O 1
ATOM 1362 N N . GLY A 1 185 ? -7.825 9.911 6.393 1.00 89.69 185 GLY A N 1
ATOM 1363 C CA . GLY A 1 185 ? -7.999 8.740 5.531 1.00 89.69 185 GLY A CA 1
ATOM 1364 C C . GLY A 1 185 ? -6.898 8.569 4.483 1.00 89.69 185 GLY A C 1
ATOM 1365 O O . GLY A 1 185 ? -6.395 7.467 4.295 1.00 89.69 185 GLY A O 1
ATOM 1366 N N . LEU A 1 186 ? -6.530 9.638 3.778 1.00 92.06 186 LEU A N 1
ATOM 1367 C CA . LEU A 1 186 ? -5.666 9.558 2.603 1.00 92.06 186 LEU A CA 1
ATOM 1368 C C . LEU A 1 186 ? -4.809 10.818 2.467 1.00 92.06 186 LEU A C 1
ATOM 1370 O O . LEU A 1 186 ? -5.329 11.936 2.471 1.00 92.06 186 LEU A O 1
ATOM 1374 N N . TYR A 1 187 ? -3.512 10.624 2.262 1.00 91.62 187 TYR A N 1
ATOM 1375 C CA . TYR A 1 187 ? -2.576 11.664 1.853 1.00 91.62 187 TYR A CA 1
ATOM 1376 C C . TYR A 1 187 ? -1.994 11.314 0.483 1.00 91.62 187 TYR A C 1
ATOM 1378 O O . TYR A 1 187 ? -1.473 10.214 0.297 1.00 91.62 187 TYR A O 1
ATOM 1386 N N . VAL A 1 188 ? -2.078 12.246 -0.469 1.00 90.81 188 VAL A N 1
ATOM 1387 C CA . VAL A 1 188 ? -1.481 12.094 -1.802 1.00 90.81 188 VAL A CA 1
ATOM 1388 C C . VAL A 1 188 ? -0.632 13.312 -2.139 1.00 90.81 188 VAL A C 1
ATOM 1390 O O . VAL A 1 188 ? -1.078 14.459 -2.026 1.00 90.81 188 VAL A O 1
ATOM 1393 N N . ASN A 1 189 ? 0.591 13.066 -2.596 1.00 88.31 189 ASN A N 1
ATOM 1394 C CA . ASN A 1 189 ? 1.502 14.112 -3.036 1.00 88.31 189 ASN A CA 1
ATOM 1395 C C . ASN A 1 189 ? 2.297 13.654 -4.264 1.00 88.31 189 ASN A C 1
ATOM 1397 O O . ASN A 1 189 ? 2.808 12.539 -4.315 1.00 88.31 189 ASN A O 1
ATOM 1401 N N . THR A 1 190 ? 2.384 14.527 -5.261 1.00 86.75 190 THR A N 1
ATOM 1402 C CA . THR A 1 190 ? 3.244 14.328 -6.424 1.00 86.75 190 THR A CA 1
ATOM 1403 C C . THR A 1 190 ? 3.836 15.650 -6.884 1.00 86.75 190 THR A C 1
ATOM 1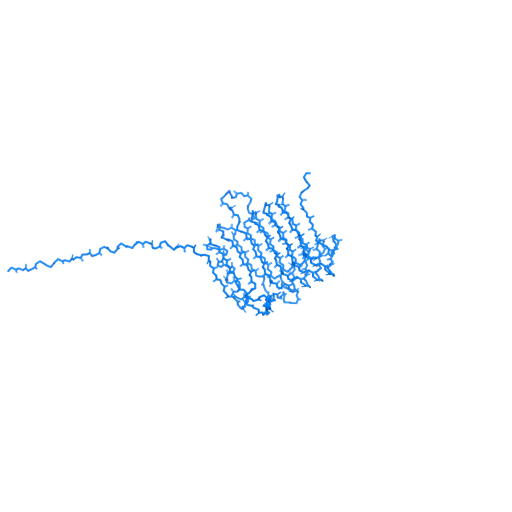405 O O . THR A 1 190 ? 3.174 16.679 -6.750 1.00 86.75 190 THR A O 1
ATOM 1408 N N . LYS A 1 191 ? 5.078 15.657 -7.399 1.00 85.25 191 LYS A N 1
ATOM 1409 C CA . LYS A 1 191 ? 5.694 16.897 -7.911 1.00 85.25 191 LYS A CA 1
ATOM 1410 C C . LYS A 1 191 ? 5.209 17.253 -9.312 1.00 85.25 191 LYS A C 1
ATOM 1412 O O . LYS A 1 191 ? 5.136 18.427 -9.641 1.00 85.25 191 LYS A O 1
ATOM 1417 N N . SER A 1 192 ? 4.937 16.279 -10.169 1.00 84.75 192 SER A N 1
ATOM 1418 C CA . SER A 1 192 ? 4.474 16.570 -11.535 1.00 84.75 192 SER A CA 1
ATOM 1419 C C . SER A 1 192 ? 3.569 15.496 -12.127 1.00 84.75 192 SER A C 1
ATOM 1421 O O . SER A 1 192 ? 3.172 15.613 -13.283 1.00 84.75 192 SER A O 1
ATOM 1423 N N . GLY A 1 193 ? 3.279 14.437 -11.370 1.00 84.81 193 GLY A N 1
ATOM 1424 C CA . GLY A 1 193 ? 2.401 13.363 -11.807 1.00 84.81 193 GLY A CA 1
ATOM 1425 C C . GLY A 1 193 ? 0.930 13.761 -11.758 1.00 84.81 193 GLY A C 1
ATOM 1426 O O . GLY A 1 193 ? 0.526 14.709 -11.080 1.00 84.81 193 GLY A O 1
ATOM 1427 N N . PHE A 1 194 ? 0.106 13.013 -12.481 1.00 89.62 194 PHE A N 1
ATOM 1428 C CA . PHE A 1 194 ? -1.340 13.194 -12.449 1.00 89.62 194 PHE A CA 1
ATOM 1429 C C . PHE A 1 194 ? -1.950 12.493 -11.230 1.00 89.62 194 PHE A C 1
ATOM 1431 O O . PHE A 1 194 ? -1.565 11.374 -10.903 1.00 89.62 194 PHE A O 1
ATOM 1438 N N . VAL A 1 195 ? -2.930 13.118 -10.573 1.00 93.50 195 VAL A N 1
ATOM 1439 C CA . VAL A 1 195 ? -3.653 12.508 -9.446 1.00 93.50 195 VAL A CA 1
ATOM 1440 C C . VAL A 1 195 ? -5.111 12.283 -9.823 1.00 93.50 195 VAL A C 1
ATOM 1442 O O . VAL A 1 195 ? -5.840 13.231 -10.113 1.00 93.50 195 VAL A O 1
ATOM 1445 N N . GLN A 1 196 ? -5.555 11.029 -9.747 1.00 94.44 196 GLN A N 1
ATOM 1446 C CA . GLN A 1 196 ? -6.946 10.632 -9.923 1.00 94.44 196 GLN A CA 1
ATOM 1447 C C . GLN A 1 196 ? -7.498 10.020 -8.637 1.00 94.44 196 GLN A C 1
ATOM 1449 O O . GLN A 1 196 ? -7.048 8.975 -8.180 1.00 94.44 196 GLN A O 1
ATOM 1454 N N . ILE A 1 197 ? -8.542 10.631 -8.081 1.00 94.12 197 ILE A N 1
ATOM 1455 C CA . ILE A 1 197 ? -9.262 10.100 -6.920 1.00 94.12 197 ILE A CA 1
ATOM 1456 C C . ILE A 1 197 ? -10.735 10.037 -7.291 1.00 94.12 197 ILE A C 1
ATOM 1458 O O . ILE A 1 197 ? -11.373 11.069 -7.482 1.00 94.12 197 ILE A O 1
ATOM 1462 N N . SER A 1 198 ? -11.287 8.831 -7.434 1.00 96.06 198 SER A N 1
ATOM 1463 C CA . SER A 1 198 ? -12.678 8.673 -7.873 1.00 96.06 198 SER A CA 1
ATOM 1464 C C . SER A 1 198 ? -13.385 7.489 -7.223 1.00 96.06 198 SER A C 1
ATOM 1466 O O . SER A 1 198 ? -12.789 6.450 -6.953 1.00 96.06 198 SER A O 1
ATOM 1468 N N . ASN A 1 199 ? -14.693 7.633 -6.995 1.00 97.50 199 ASN A N 1
ATOM 1469 C CA . ASN A 1 199 ? -15.552 6.580 -6.440 1.00 97.50 199 ASN A CA 1
ATOM 1470 C C . ASN A 1 199 ? -15.090 6.030 -5.079 1.00 97.50 199 ASN A C 1
ATOM 1472 O O . ASN A 1 199 ? -15.346 4.870 -4.778 1.00 97.50 199 ASN A O 1
ATOM 1476 N N . ASN A 1 200 ? -14.398 6.832 -4.270 1.00 96.06 200 ASN A N 1
ATOM 1477 C CA . ASN A 1 200 ? -13.978 6.428 -2.929 1.00 96.06 200 ASN A CA 1
ATOM 1478 C C . ASN A 1 200 ? -15.002 6.866 -1.879 1.00 96.06 200 ASN A C 1
ATOM 1480 O O . ASN A 1 200 ? -15.684 7.878 -2.051 1.00 96.06 200 ASN A O 1
ATOM 1484 N N . HIS A 1 201 ? -15.058 6.135 -0.770 1.00 95.94 201 HIS A N 1
ATOM 1485 C CA . HIS A 1 201 ? -15.865 6.474 0.394 1.00 95.94 201 HIS A CA 1
ATOM 1486 C C . HIS A 1 201 ? -14.965 6.836 1.580 1.00 95.94 201 HIS A C 1
ATOM 1488 O O . HIS A 1 201 ? -14.082 6.063 1.940 1.00 95.94 201 HIS A O 1
ATOM 1494 N N . PHE A 1 202 ? -15.201 8.000 2.190 1.00 94.62 202 PHE A N 1
ATOM 1495 C CA . PHE A 1 202 ? -14.501 8.470 3.387 1.00 94.62 202 PHE A CA 1
ATOM 1496 C C . PHE A 1 202 ? -15.530 8.719 4.489 1.00 94.62 202 PHE A C 1
ATOM 1498 O O . PHE A 1 202 ? -16.452 9.509 4.286 1.00 94.62 202 PHE A O 1
ATOM 1505 N N . SER A 1 203 ? -15.380 8.065 5.640 1.00 95.19 203 SER A N 1
ATOM 1506 C CA . SER A 1 203 ? -16.281 8.228 6.787 1.00 95.19 203 SER A CA 1
ATOM 1507 C C . SER A 1 203 ? -15.501 8.187 8.097 1.00 95.19 203 SER A C 1
ATOM 1509 O O . SER A 1 203 ? -14.566 7.409 8.220 1.00 95.19 203 SER A O 1
ATOM 1511 N N . GLY A 1 204 ? -15.839 9.045 9.061 1.00 93.12 204 GLY A N 1
ATOM 1512 C CA . GLY A 1 204 ? -15.259 9.002 10.414 1.00 93.12 204 GLY A CA 1
ATOM 1513 C C . GLY A 1 204 ? -13.747 9.254 10.528 1.00 93.12 204 GLY A C 1
ATOM 1514 O O . GLY A 1 204 ? -13.204 9.239 11.627 1.00 93.12 204 GLY A O 1
ATOM 1515 N N . ASN A 1 205 ? -13.050 9.535 9.424 1.00 92.62 205 ASN A N 1
ATOM 1516 C CA . ASN A 1 205 ? -11.626 9.849 9.470 1.00 92.62 205 ASN A CA 1
ATOM 1517 C C . ASN A 1 205 ? -11.393 11.229 10.124 1.00 92.62 205 ASN A C 1
ATOM 1519 O O . ASN A 1 205 ? -12.227 12.131 10.002 1.00 92.62 205 ASN A O 1
ATOM 1523 N N . THR A 1 206 ? -10.242 11.440 10.761 1.00 90.56 206 THR A N 1
ATOM 1524 C CA . THR A 1 206 ? -9.918 12.703 11.452 1.00 90.56 206 THR A CA 1
ATOM 1525 C C . THR A 1 206 ? -8.475 13.149 11.203 1.00 90.56 206 THR A C 1
ATOM 1527 O O . THR A 1 206 ? -7.579 12.322 11.075 1.00 90.56 206 THR A O 1
ATOM 1530 N N . ALA A 1 207 ? -8.242 14.463 11.098 1.00 88.44 207 ALA A N 1
ATOM 1531 C CA . ALA A 1 207 ? -6.906 15.070 11.091 1.00 88.44 207 ALA A CA 1
ATOM 1532 C C . ALA A 1 207 ? -6.952 16.560 11.453 1.00 88.44 207 ALA A C 1
ATOM 1534 O O . ALA A 1 207 ? -8.008 17.181 11.316 1.00 88.44 207 ALA A O 1
ATOM 1535 N N . LEU A 1 208 ? -5.817 17.139 11.876 1.00 83.56 208 LEU A N 1
ATOM 1536 C CA . LEU A 1 208 ? -5.719 18.573 12.191 1.00 83.56 208 LEU A CA 1
ATOM 1537 C C . LEU A 1 208 ? -5.988 19.458 10.962 1.00 83.56 208 LEU A C 1
ATOM 1539 O O . LEU A 1 208 ? -6.810 20.366 11.029 1.00 83.56 208 LEU A O 1
ATOM 1543 N N . ASN A 1 209 ? -5.334 19.173 9.833 1.00 76.12 209 ASN A N 1
ATOM 1544 C CA . ASN A 1 209 ? -5.532 19.842 8.550 1.00 76.12 209 ASN A CA 1
ATOM 1545 C C . ASN A 1 209 ? -6.124 18.849 7.534 1.00 76.12 209 ASN A C 1
ATOM 1547 O O . ASN A 1 209 ? -5.660 17.718 7.388 1.00 76.12 209 ASN A O 1
ATOM 1551 N N . GLY A 1 210 ? -7.171 19.263 6.817 1.00 65.50 210 GLY A N 1
ATOM 1552 C CA . GLY A 1 210 ? -7.869 18.404 5.847 1.00 65.50 210 GLY A CA 1
ATOM 1553 C C . GLY A 1 210 ? -8.949 17.501 6.429 1.00 65.50 210 GLY A C 1
ATOM 1554 O O . GLY A 1 210 ? -9.693 16.898 5.662 1.00 65.50 210 GLY A O 1
ATOM 1555 N N . GLY A 1 211 ? -9.079 17.428 7.759 1.00 58.44 211 GLY A N 1
ATOM 1556 C CA . GLY A 1 211 ? -10.089 16.604 8.422 1.00 58.44 211 GLY A CA 1
ATOM 1557 C C . GLY A 1 211 ? -10.094 15.156 7.918 1.00 58.44 211 GLY A C 1
ATOM 1558 O O . GLY A 1 211 ? -9.071 14.613 7.501 1.00 58.44 211 GLY A O 1
ATOM 1559 N N . GLY A 1 212 ? -11.263 14.521 7.932 1.00 57.59 212 GLY A N 1
ATOM 1560 C CA . GLY A 1 212 ? -11.436 13.166 7.408 1.00 57.59 212 GLY A CA 1
ATOM 1561 C C . GLY A 1 212 ? -11.370 13.009 5.888 1.00 57.59 212 GLY A C 1
ATOM 1562 O O . GLY A 1 212 ? -11.534 11.894 5.388 1.00 57.59 212 GLY A O 1
ATOM 1563 N N . ALA A 1 213 ? -11.172 14.105 5.155 1.00 68.25 213 ALA A N 1
ATOM 1564 C CA . ALA A 1 213 ? -11.085 14.106 3.703 1.00 68.25 213 ALA A CA 1
ATOM 1565 C C . ALA A 1 213 ? -9.642 13.835 3.229 1.00 68.25 213 ALA A C 1
ATOM 1567 O O . ALA A 1 213 ? -8.692 13.972 4.006 1.00 68.25 213 ALA A O 1
ATOM 1568 N N . PRO A 1 214 ? -9.450 13.458 1.952 1.00 70.62 214 PRO A N 1
ATOM 1569 C CA . PRO A 1 214 ? -8.124 13.392 1.351 1.00 70.62 214 PRO A CA 1
ATOM 1570 C C . PRO A 1 214 ? -7.390 14.729 1.432 1.00 70.62 214 PRO A C 1
ATOM 1572 O O . PRO A 1 214 ? -7.969 15.772 1.127 1.00 70.62 214 PRO A O 1
ATOM 1575 N N . TRP A 1 215 ? -6.099 14.694 1.755 1.00 81.12 215 TRP A N 1
ATOM 1576 C CA . TRP A 1 215 ? -5.219 15.847 1.583 1.00 81.12 215 TRP A CA 1
ATOM 1577 C C . TRP A 1 215 ? -4.390 15.691 0.312 1.00 81.12 215 TRP A C 1
ATOM 1579 O O . TRP A 1 215 ? -3.644 14.719 0.172 1.00 81.12 215 TRP A O 1
ATOM 1589 N N . LEU A 1 216 ? -4.503 16.667 -0.591 1.00 79.31 216 LEU A N 1
ATOM 1590 C CA . LEU A 1 216 ? -3.750 16.721 -1.842 1.00 79.31 216 LEU A CA 1
ATOM 1591 C C . LEU A 1 216 ? -2.760 17.875 -1.780 1.00 79.31 216 LEU A C 1
ATOM 1593 O O . LEU A 1 216 ? -3.153 19.012 -1.532 1.00 79.31 216 LEU A O 1
ATOM 1597 N N . SER A 1 217 ? -1.485 17.583 -2.030 1.00 77.25 217 SER A N 1
ATOM 1598 C CA . SER A 1 217 ? -0.428 18.599 -2.097 1.00 77.25 217 SER A CA 1
ATOM 1599 C C . SER A 1 217 ? 0.336 18.567 -3.431 1.00 77.25 217 SER A C 1
ATOM 1601 O O . SER A 1 217 ? 1.552 18.366 -3.409 1.00 77.25 217 SER A O 1
ATOM 1603 N N . PRO A 1 218 ? -0.325 18.734 -4.594 1.00 62.25 218 PRO A N 1
ATOM 1604 C CA . PRO A 1 218 ? 0.387 18.968 -5.847 1.00 62.25 218 PRO A CA 1
ATOM 1605 C C . PRO A 1 218 ? 1.003 20.382 -5.847 1.00 62.25 218 PRO A C 1
ATOM 1607 O O . PRO A 1 218 ? 0.456 21.281 -5.198 1.00 62.25 218 PRO A O 1
ATOM 1610 N N . PRO A 1 219 ? 2.117 20.629 -6.555 1.00 44.28 219 PRO A N 1
ATOM 1611 C CA . PRO A 1 219 ? 2.582 21.989 -6.763 1.00 44.28 219 PRO A CA 1
ATOM 1612 C C . PRO A 1 219 ? 1.540 22.796 -7.534 1.00 44.28 219 PRO A C 1
ATOM 1614 O O . PRO A 1 219 ? 0.854 22.294 -8.426 1.00 44.28 219 PRO A O 1
ATOM 1617 N N . VAL A 1 220 ? 1.433 24.064 -7.150 1.00 37.59 220 VAL A N 1
ATOM 1618 C CA . VAL A 1 220 ? 0.684 25.081 -7.884 1.00 37.59 220 VAL A CA 1
ATOM 1619 C C . VAL A 1 220 ? 1.368 25.235 -9.245 1.00 37.59 220 VAL A C 1
ATOM 1621 O O . VAL A 1 220 ? 2.577 25.472 -9.276 1.00 37.59 220 VAL A O 1
ATOM 1624 N N . LEU A 1 221 ? 0.623 25.025 -10.335 1.00 34.88 221 LEU A N 1
ATOM 1625 C CA . LEU A 1 221 ? 1.076 25.358 -11.692 1.00 34.88 221 LEU A CA 1
ATOM 1626 C C . LEU A 1 221 ? 1.350 26.860 -11.815 1.00 34.88 221 LEU A C 1
ATOM 1628 O O . LEU A 1 221 ? 0.540 27.644 -11.265 1.00 34.88 221 LEU A O 1
#

Sequence (221 aa):
MPGITVIVMFLLLIIPLARQAHAAEFTVANVAQLQAALTTAASDGVDDTIWVAGGTYNVTSALTYNANNNGDGMLKIVALNSRALPLFDGSAGTARIMVFRNNTDQNNPNDNGADIMVEGIVFRNGNHGGLFIATGKADIQINKCLFMDNQEFNGSGASLWSVTGAISVIKNTFIDNSGTYFGGGLYVNTKSGFVQISNNHFSGNTALNGGGAPWLSPPVL

Secondary structure (DSSP, 8-state):
---------------------PPEEEEE-SHHHHHHHHHHHTTS-S-EEEEE-SEEEE-SS-EEEE-TTS-PPPEEEEES-TTS-EEEE-TTTTS--EEEEE---S--TT-----EEEES-EEES-BT-SEEEEESS--EEEES-EEES-EEEE-SSEEEEESSS-EEEES-EEES-EEEEE-SSEEEEESSS-EEEES-EEES-B-SBSTTSPEE-PPP-

Mean predicted aligned error: 9.17 Å

Solvent-accessible surface area (backbone atoms only — not comparable to full-atom values): 10527 Å² total; per-residue (Å²): 134,87,82,83,81,80,81,81,80,80,80,79,78,80,71,79,77,75,74,76,85,62,66,48,76,41,80,28,80,46,59,70,50,46,39,51,49,34,52,48,42,28,67,71,45,37,34,30,38,39,32,31,40,51,48,80,29,76,25,79,57,59,38,53,34,64,26,70,86,65,60,37,27,36,41,35,40,33,34,62,35,92,90,39,49,22,33,41,31,2,54,87,45,73,10,30,31,35,40,38,40,39,35,78,63,92,79,62,89,87,56,76,40,39,36,40,35,42,33,34,42,31,26,28,22,4,26,70,7,22,33,36,40,40,26,19,49,15,35,38,38,41,33,50,28,38,22,30,54,6,29,21,60,56,5,0,16,30,26,41,37,20,44,50,12,36,38,38,41,35,49,27,39,26,34,47,4,38,10,57,44,32,0,0,20,27,25,43,35,26,67,70,28,54,79,46,80,45,78,58,47,69,43,78,17,32,24,72,40,56,30,30,40,70,29,76,56,60,66,83,130

Foldseek 3Di:
DDDDDDDDDDPPPPDPPPPPQDAAEAEDEEDVSQLVQLACQLPVQGHYEYAYEADEYADQEEREHENQPDHGAAYEYEHNDLVRAYEQAQNQQNAAYYEYEWHPDQPDPPDPTHAYYYERHEFENGHQAREEYEEEAHAYYYYLYEFAHAEHQEQRHYEEEYAAYEYAHAQYEFEQAEHAAYASHGEYEYAHYHYHYDNYHFYNGQYPPQGRHYDYDYDDD

Nearest PDB structures (foldseek):
  5zru-assembly1_A  TM=3.996E-01  e=1.220E+00  Niallia circulans

pLDDT: mean 82.55, std 17.95, range [34.88, 98.69]